Protein AF-A0A8J4TM98-F1 (afdb_monomer_lite)

Radius of gyration: 31.0 Å; chains: 1; bounding box: 84×67×85 Å

pLDDT: mean 70.37, std 30.0, range [24.22, 98.19]

Structure (mmCIF, N/CA/C/O backbone):
data_AF-A0A8J4TM98-F1
#
_entry.id   AF-A0A8J4TM98-F1
#
loop_
_atom_site.group_PDB
_atom_site.id
_atom_site.type_symbol
_atom_site.label_atom_id
_atom_site.label_alt_id
_atom_site.label_comp_id
_atom_site.label_asym_id
_atom_site.label_entity_id
_atom_site.label_seq_id
_atom_site.pdbx_PDB_ins_code
_atom_site.Cartn_x
_atom_site.Cartn_y
_atom_site.Cartn_z
_atom_site.occupancy
_atom_site.B_iso_or_equiv
_atom_site.auth_seq_id
_atom_site.auth_comp_id
_atom_site.auth_asym_id
_atom_site.auth_atom_id
_atom_site.pdbx_PDB_model_num
ATOM 1 N N . MET A 1 1 ? -8.350 17.668 -9.987 1.00 78.56 1 MET A N 1
ATOM 2 C CA . MET A 1 1 ? -8.362 18.219 -8.611 1.00 78.56 1 MET A CA 1
ATOM 3 C C . MET A 1 1 ? -8.266 17.068 -7.599 1.00 78.56 1 MET A C 1
ATOM 5 O O . MET A 1 1 ? -8.483 15.928 -7.997 1.00 78.56 1 MET A O 1
ATOM 9 N N . GLN A 1 2 ? -7.839 17.303 -6.356 1.00 89.50 2 GLN A N 1
ATOM 10 C CA . GLN A 1 2 ? -7.968 16.346 -5.240 1.00 89.50 2 GLN A CA 1
ATOM 11 C C . GLN A 1 2 ? -8.970 16.945 -4.254 1.00 89.50 2 GLN A C 1
ATOM 13 O O . GLN A 1 2 ? -8.813 18.117 -3.925 1.00 89.50 2 GLN A O 1
ATOM 18 N N . PHE A 1 3 ? -9.976 16.176 -3.835 1.00 94.44 3 PHE A N 1
ATOM 19 C CA . PHE A 1 3 ? -11.075 16.688 -3.011 1.00 94.44 3 PHE A CA 1
ATOM 20 C C . PHE A 1 3 ? -10.776 16.601 -1.513 1.00 94.44 3 PHE A C 1
ATOM 22 O O . PHE A 1 3 ? -11.127 17.523 -0.783 1.00 94.44 3 PHE A O 1
ATOM 29 N N . PHE A 1 4 ? -10.069 15.557 -1.058 1.00 95.69 4 PHE A N 1
ATOM 30 C CA . PHE A 1 4 ? -9.793 15.349 0.362 1.00 95.69 4 PHE A CA 1
ATOM 31 C C . PHE A 1 4 ? -8.281 15.419 0.632 1.00 95.69 4 PHE A C 1
ATOM 33 O O . PHE A 1 4 ? -7.518 14.512 0.271 1.00 95.69 4 PHE A O 1
ATOM 40 N N . PRO A 1 5 ? -7.780 16.508 1.240 1.00 93.75 5 PRO A N 1
ATOM 41 C CA . PRO A 1 5 ? -6.372 16.603 1.593 1.00 93.75 5 PRO A CA 1
ATOM 42 C C . PRO A 1 5 ? -6.058 15.638 2.743 1.00 93.75 5 PRO A C 1
ATOM 44 O O . PRO A 1 5 ? -6.568 15.774 3.849 1.00 93.75 5 PRO A O 1
ATOM 47 N N . ILE A 1 6 ? -5.179 14.669 2.486 1.00 94.12 6 ILE A N 1
ATOM 48 C CA . ILE A 1 6 ? -4.709 13.718 3.498 1.00 94.12 6 ILE A CA 1
ATOM 49 C C . ILE A 1 6 ? -3.304 14.108 3.943 1.00 94.12 6 ILE A C 1
ATOM 51 O O . ILE A 1 6 ? -2.353 14.018 3.158 1.00 94.12 6 ILE A O 1
ATOM 55 N N . ASP A 1 7 ? -3.164 14.467 5.217 1.00 92.56 7 ASP A N 1
ATOM 56 C CA . ASP A 1 7 ? -1.859 14.596 5.859 1.00 92.56 7 ASP A CA 1
ATOM 57 C C . ASP A 1 7 ? -1.397 13.240 6.420 1.00 92.56 7 ASP A C 1
ATOM 59 O O . ASP A 1 7 ? -2.106 12.578 7.173 1.00 92.56 7 ASP A O 1
ATOM 63 N N . ARG A 1 8 ? -0.177 12.820 6.064 1.00 89.75 8 ARG A N 1
ATOM 64 C CA . ARG A 1 8 ? 0.407 11.556 6.540 1.00 89.75 8 ARG A CA 1
ATOM 65 C C . ARG A 1 8 ? 0.874 11.629 7.994 1.00 89.75 8 ARG A C 1
ATOM 67 O O . ARG A 1 8 ? 1.034 10.572 8.599 1.00 89.75 8 ARG A O 1
ATOM 74 N N . SER A 1 9 ? 1.129 12.825 8.526 1.00 90.06 9 SER A N 1
ATOM 75 C CA . SER A 1 9 ? 1.481 13.033 9.939 1.00 90.06 9 SER A CA 1
ATOM 76 C C . SER A 1 9 ? 0.275 13.235 10.851 1.00 90.06 9 SER A C 1
ATOM 78 O O . SER A 1 9 ? 0.453 13.319 12.062 1.00 90.06 9 SER A O 1
ATOM 80 N N . ALA A 1 10 ? -0.937 13.305 10.296 1.00 91.75 10 ALA A N 1
ATOM 81 C CA . ALA A 1 10 ? -2.143 13.455 11.092 1.00 91.75 10 ALA A CA 1
ATOM 82 C C . ALA A 1 10 ? -2.359 12.256 12.028 1.00 91.75 10 ALA A C 1
ATOM 84 O O . ALA A 1 10 ? -1.997 11.116 11.712 1.00 91.75 10 ALA A O 1
ATOM 85 N N . SER A 1 11 ? -2.990 12.531 13.171 1.00 92.50 11 SER A N 1
ATOM 86 C CA . SER A 1 11 ? -3.484 11.493 14.070 1.00 92.50 11 SER A CA 1
ATOM 87 C C . SER A 1 11 ? -4.545 10.639 13.379 1.00 92.50 11 SER A C 1
ATOM 89 O O . SER A 1 11 ? -5.241 11.080 12.456 1.00 92.50 11 SER A O 1
ATOM 91 N N . LEU A 1 12 ? -4.696 9.407 13.855 1.00 90.06 12 LEU A N 1
ATOM 92 C CA . LEU A 1 12 ? -5.714 8.482 13.374 1.00 90.06 12 LEU A CA 1
ATOM 93 C C . LEU A 1 12 ? -7.135 9.032 13.543 1.00 90.06 12 LEU A C 1
ATOM 95 O O . LEU A 1 12 ? -7.968 8.794 12.674 1.00 90.06 12 LEU A O 1
ATOM 99 N N . ASP A 1 13 ? -7.398 9.834 14.573 1.00 90.56 13 ASP A N 1
ATOM 100 C CA . ASP A 1 13 ? -8.705 10.472 14.771 1.00 90.56 13 ASP A CA 1
ATOM 101 C C . ASP A 1 13 ? -9.022 11.505 13.684 1.00 90.56 13 ASP A C 1
ATOM 103 O O . ASP A 1 13 ? -10.093 11.463 13.082 1.00 90.56 13 ASP A O 1
ATOM 107 N N . LYS A 1 14 ? -8.058 12.356 13.318 1.00 93.12 14 LYS A N 1
ATOM 108 C CA . LYS A 1 14 ? -8.238 13.316 12.216 1.00 93.12 14 LYS A CA 1
ATOM 109 C C . LYS A 1 14 ? -8.418 12.611 10.866 1.00 93.12 14 LYS A C 1
ATOM 111 O O . LYS A 1 14 ? -9.199 13.035 10.011 1.00 93.12 14 LYS A O 1
ATOM 116 N N . LEU A 1 15 ? -7.705 11.502 10.661 1.00 94.25 15 LEU A N 1
ATOM 117 C CA . LEU A 1 15 ? -7.893 10.662 9.478 1.00 94.25 15 LEU A CA 1
ATOM 118 C C . LEU A 1 15 ? -9.274 9.990 9.465 1.00 94.25 15 LEU A C 1
ATOM 120 O O . LEU A 1 15 ? -9.861 9.852 8.392 1.00 94.25 15 LEU A O 1
ATOM 124 N N . ARG A 1 16 ? -9.813 9.623 10.635 1.00 93.25 16 ARG A N 1
ATOM 125 C CA . ARG A 1 16 ? -11.163 9.061 10.792 1.00 93.25 16 ARG A CA 1
ATOM 126 C C . ARG A 1 16 ? -12.228 10.075 10.404 1.00 93.25 16 ARG A C 1
ATOM 128 O O . ARG A 1 16 ? -13.140 9.732 9.660 1.00 93.25 16 ARG A O 1
ATOM 135 N N . GLU A 1 17 ? -12.104 11.313 10.873 1.00 94.62 17 GLU A N 1
ATOM 136 C CA . GLU A 1 17 ? -12.992 12.414 10.476 1.00 94.62 17 GLU A CA 1
ATOM 137 C C . GLU A 1 17 ? -12.963 12.617 8.961 1.00 94.62 17 GLU A C 1
ATOM 139 O O . GLU A 1 17 ? -14.009 12.689 8.322 1.00 94.62 17 GLU A O 1
ATOM 144 N N . THR A 1 18 ? -11.771 12.587 8.362 1.00 95.62 18 THR A N 1
ATOM 145 C CA . THR A 1 18 ? -11.641 12.696 6.903 1.00 95.62 18 THR A CA 1
ATOM 146 C C . THR A 1 18 ? -12.307 11.522 6.179 1.00 95.62 18 THR A C 1
ATOM 148 O O . THR A 1 18 ? -12.940 11.716 5.147 1.00 95.62 18 THR A O 1
ATOM 151 N N . ALA A 1 19 ? -12.211 10.302 6.713 1.00 95.88 19 ALA A N 1
ATOM 152 C CA . ALA A 1 19 ? -12.893 9.142 6.145 1.00 95.88 19 ALA A CA 1
ATOM 153 C C . ALA A 1 19 ? -14.424 9.254 6.232 1.00 95.88 19 ALA A C 1
ATOM 155 O O . ALA A 1 19 ? -15.100 8.896 5.271 1.00 95.88 19 ALA A O 1
ATOM 156 N N . LYS A 1 20 ? -14.966 9.797 7.332 1.00 96.50 20 LYS A N 1
ATOM 157 C CA . LYS A 1 20 ? -16.403 10.106 7.444 1.00 96.50 20 LYS A CA 1
ATOM 158 C C . LYS A 1 20 ? -16.832 11.122 6.386 1.00 96.50 20 LYS A C 1
ATOM 160 O O . LYS A 1 20 ? -17.778 10.855 5.655 1.00 96.50 20 LYS A O 1
ATOM 165 N N . LEU A 1 21 ? -16.064 12.201 6.217 1.00 96.88 21 LEU A N 1
ATOM 166 C CA . LEU A 1 21 ? -16.315 13.202 5.174 1.00 96.88 21 LEU A CA 1
ATOM 167 C C . LEU A 1 21 ? -16.281 12.604 3.761 1.00 96.88 21 LEU A C 1
ATOM 169 O O . LEU A 1 21 ? -17.083 12.990 2.918 1.00 96.88 21 LEU A O 1
ATOM 173 N N . ILE A 1 22 ? -15.379 11.653 3.487 1.00 97.56 22 ILE A N 1
ATOM 174 C CA . ILE A 1 22 ? -15.334 10.946 2.196 1.00 97.56 22 ILE A CA 1
ATOM 175 C C . ILE A 1 22 ? -16.638 10.180 1.943 1.00 97.56 22 ILE A C 1
ATOM 177 O O . ILE A 1 22 ? -17.161 10.230 0.830 1.00 97.56 22 ILE A O 1
ATOM 181 N N . ILE A 1 23 ? -17.158 9.483 2.959 1.00 97.31 23 ILE A N 1
ATOM 182 C CA . ILE A 1 23 ? -18.411 8.720 2.862 1.00 97.31 23 ILE A CA 1
ATOM 183 C C . ILE A 1 23 ? -19.594 9.673 2.647 1.00 97.31 23 ILE A C 1
ATOM 185 O O . ILE A 1 23 ? -20.385 9.470 1.730 1.00 97.31 23 ILE A O 1
ATOM 189 N N . GLU A 1 24 ? -19.679 10.736 3.446 1.00 97.69 24 GLU A N 1
ATOM 190 C CA . GLU A 1 24 ? -20.771 11.715 3.391 1.00 97.69 24 GLU A CA 1
ATOM 191 C C . GLU A 1 24 ? -20.800 12.488 2.067 1.00 97.69 24 GLU A C 1
ATOM 193 O O . GLU A 1 24 ? -21.858 12.640 1.462 1.00 97.69 24 GLU A O 1
ATOM 198 N N . ALA A 1 25 ? -19.643 12.946 1.582 1.00 96.62 25 ALA A N 1
ATOM 199 C CA . ALA A 1 25 ? -19.564 13.731 0.353 1.00 96.62 25 ALA A CA 1
ATOM 200 C C . ALA A 1 25 ? -19.595 12.867 -0.921 1.00 96.62 25 ALA A C 1
ATOM 202 O O . ALA A 1 25 ? -19.947 13.374 -1.985 1.00 96.62 25 ALA A O 1
ATOM 203 N N . SER A 1 26 ? -19.207 11.585 -0.839 1.00 95.88 26 SER A N 1
ATOM 204 C CA . SER A 1 26 ? -19.235 10.624 -1.957 1.00 95.88 26 SER A CA 1
ATOM 205 C C . SER A 1 26 ? -18.549 11.122 -3.245 1.00 95.88 26 SER A C 1
ATOM 207 O O . SER A 1 26 ? -18.959 10.807 -4.363 1.00 95.88 26 SER A O 1
ATOM 209 N N . LEU A 1 27 ? -17.475 11.905 -3.100 1.00 96.94 27 LEU A N 1
ATOM 210 C CA . LEU A 1 27 ? -16.705 12.444 -4.226 1.00 96.94 27 LEU A CA 1
ATOM 211 C C . LEU A 1 27 ? -15.605 11.469 -4.684 1.00 96.94 27 LEU A C 1
ATOM 213 O O . LEU A 1 27 ? -15.136 10.648 -3.892 1.00 96.94 27 LEU A O 1
ATOM 217 N N . PRO A 1 28 ? -15.124 11.568 -5.940 1.00 96.81 28 PRO A N 1
ATOM 218 C CA . PRO A 1 28 ? -14.045 10.716 -6.435 1.00 96.81 28 PRO A CA 1
ATOM 219 C C . PRO A 1 28 ? -12.772 10.798 -5.582 1.00 96.81 28 PRO A C 1
ATOM 221 O O . PRO A 1 28 ? -12.256 11.881 -5.313 1.00 96.81 28 PRO A O 1
ATOM 224 N N . ILE A 1 29 ? -12.208 9.642 -5.231 1.00 97.38 29 ILE A N 1
ATOM 225 C CA . ILE A 1 29 ? -10.998 9.528 -4.406 1.00 97.38 29 ILE A CA 1
ATOM 226 C C . ILE A 1 29 ? -9.822 8.890 -5.160 1.00 97.38 29 ILE A C 1
ATOM 228 O O . ILE A 1 29 ? -9.970 8.246 -6.201 1.00 97.38 29 ILE A O 1
ATOM 232 N N . LYS A 1 30 ? -8.617 9.057 -4.617 1.00 96.69 30 LYS A N 1
ATOM 233 C CA . LYS A 1 30 ? -7.343 8.509 -5.099 1.00 96.69 30 LYS A CA 1
ATOM 234 C C . LYS A 1 30 ? -6.808 7.444 -4.140 1.00 96.69 30 LYS A C 1
ATOM 236 O O . LYS A 1 30 ? -7.350 7.187 -3.074 1.00 96.69 30 LYS A O 1
ATOM 241 N N . CYS A 1 31 ? -5.672 6.846 -4.502 1.00 96.75 31 CYS A N 1
ATOM 242 C CA . CYS A 1 31 ? -5.058 5.740 -3.758 1.00 96.75 31 CYS A CA 1
ATOM 243 C C . CYS A 1 31 ? -4.809 6.011 -2.259 1.00 96.75 31 CYS A C 1
ATOM 245 O O . CYS A 1 31 ? -5.012 5.117 -1.439 1.00 96.75 31 CYS A O 1
ATOM 247 N N . LEU A 1 32 ? -4.391 7.227 -1.882 1.00 96.19 32 LEU A N 1
ATOM 248 C CA . LEU A 1 32 ? -4.124 7.561 -0.479 1.00 96.19 32 LEU A CA 1
ATOM 249 C C . LEU A 1 32 ? -5.419 7.685 0.334 1.00 96.19 32 LEU A C 1
ATOM 251 O O . LEU A 1 32 ? -5.520 7.072 1.390 1.00 96.19 32 LEU A O 1
ATOM 255 N N . GLU A 1 33 ? -6.404 8.420 -0.183 1.00 97.25 33 GLU A N 1
ATOM 256 C CA . GLU A 1 33 ? -7.741 8.561 0.414 1.00 97.25 33 GLU A CA 1
ATOM 257 C C . GLU A 1 33 ? -8.415 7.186 0.545 1.00 97.25 33 GLU A C 1
ATOM 259 O O . GLU A 1 33 ? -8.914 6.843 1.611 1.00 97.25 33 GLU A O 1
ATOM 264 N N . ALA A 1 34 ? -8.316 6.345 -0.489 1.00 97.44 34 ALA A N 1
ATOM 265 C CA . ALA A 1 34 ? -8.838 4.980 -0.482 1.00 97.44 34 ALA A CA 1
ATOM 266 C C . ALA A 1 34 ? -8.183 4.090 0.581 1.00 97.44 34 ALA A C 1
ATOM 268 O O . ALA A 1 34 ? -8.861 3.300 1.228 1.00 97.44 34 ALA A O 1
ATOM 269 N N . TH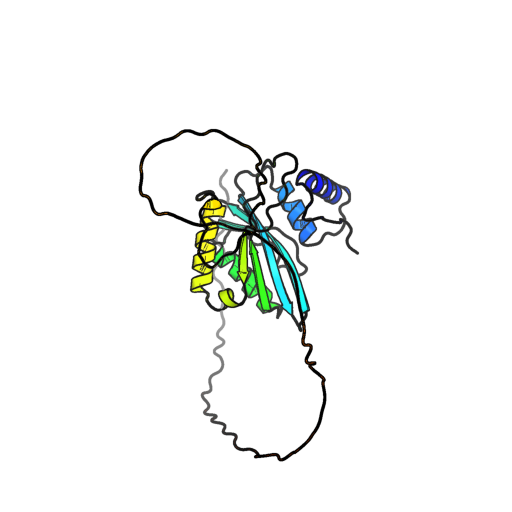R A 1 35 ? -6.867 4.222 0.781 1.00 96.88 35 THR A N 1
ATOM 270 C CA . THR A 1 35 ? -6.151 3.479 1.830 1.00 96.88 35 THR A CA 1
ATOM 271 C C . THR A 1 35 ? -6.634 3.908 3.214 1.00 96.88 35 THR A C 1
ATOM 273 O O . THR A 1 35 ? -6.883 3.053 4.058 1.00 96.88 35 THR A O 1
ATOM 276 N N . VAL A 1 36 ? -6.797 5.217 3.442 1.00 96.19 36 VAL A N 1
ATOM 277 C CA . VAL A 1 36 ? -7.316 5.762 4.706 1.00 96.19 36 VAL A CA 1
ATOM 278 C C . VAL A 1 36 ? -8.748 5.293 4.953 1.00 96.19 36 VAL A C 1
ATOM 280 O O . VAL A 1 36 ? -9.033 4.757 6.018 1.00 96.19 36 VAL A O 1
ATOM 283 N N . LEU A 1 37 ? -9.624 5.407 3.956 1.00 96.75 37 LEU A N 1
ATOM 284 C CA . LEU A 1 37 ? -11.002 4.935 4.042 1.00 96.75 37 LEU A CA 1
ATOM 285 C C . LEU A 1 37 ? -11.066 3.432 4.361 1.00 96.75 37 LEU A C 1
ATOM 287 O O . LEU A 1 37 ? -11.759 3.030 5.293 1.00 96.75 37 LEU A O 1
ATOM 291 N N . ALA A 1 38 ? -10.293 2.607 3.648 1.00 96.75 38 ALA A N 1
ATOM 292 C CA . ALA A 1 38 ? -10.257 1.162 3.860 1.00 96.75 38 ALA A CA 1
ATOM 293 C C . ALA A 1 38 ? -9.821 0.783 5.284 1.00 96.75 38 ALA A C 1
ATOM 295 O O . ALA A 1 38 ? -10.340 -0.185 5.835 1.00 96.75 38 ALA A O 1
ATOM 296 N N . ILE A 1 39 ? -8.913 1.545 5.908 1.00 95.31 39 ILE A N 1
ATOM 297 C CA . ILE A 1 39 ? -8.505 1.316 7.304 1.00 95.31 39 ILE A CA 1
ATOM 298 C C . ILE A 1 39 ? -9.714 1.415 8.237 1.00 95.31 39 ILE A C 1
ATOM 300 O O . ILE A 1 39 ? -9.889 0.540 9.084 1.00 95.31 39 ILE A O 1
ATOM 304 N N . PHE A 1 40 ? -10.560 2.433 8.071 1.00 94.38 40 PHE A N 1
ATOM 305 C CA . PHE A 1 40 ? -11.719 2.637 8.944 1.00 94.38 40 PHE A CA 1
ATOM 306 C C . PHE A 1 40 ? -12.879 1.699 8.627 1.00 94.38 40 PHE A C 1
ATOM 308 O O . PHE A 1 40 ? -13.508 1.203 9.555 1.00 94.38 40 PHE A O 1
ATOM 315 N N . LEU A 1 41 ? -13.104 1.370 7.352 1.00 95.44 41 LEU A N 1
ATOM 316 C CA . LEU A 1 41 ? -14.119 0.382 6.962 1.00 95.44 41 LEU A CA 1
ATOM 317 C C . LEU A 1 41 ? -13.801 -1.032 7.471 1.00 95.44 41 LEU A C 1
ATOM 319 O O . LEU A 1 41 ? -14.706 -1.827 7.691 1.00 95.44 41 LEU A O 1
ATOM 323 N N . THR A 1 42 ? -12.520 -1.343 7.677 1.00 95.38 42 THR A N 1
ATOM 324 C CA . THR A 1 42 ? -12.061 -2.648 8.183 1.00 95.38 42 THR A CA 1
ATOM 325 C C . THR A 1 42 ? -11.706 -2.624 9.672 1.00 95.38 42 THR A C 1
ATOM 327 O O . THR A 1 42 ? -11.087 -3.557 10.187 1.00 95.38 42 THR A O 1
ATOM 330 N N . GLN A 1 43 ? -12.061 -1.555 10.393 1.00 92.62 43 GLN A N 1
ATOM 331 C CA . GLN A 1 43 ? -11.673 -1.389 11.792 1.00 92.62 43 GLN A CA 1
ATOM 332 C C . GLN A 1 43 ? -12.315 -2.434 12.710 1.00 92.62 43 GLN A C 1
ATOM 334 O O . GLN A 1 43 ? -11.623 -2.991 13.562 1.00 92.62 43 GLN A O 1
ATOM 339 N N . ASP A 1 44 ? -13.593 -2.741 12.509 1.00 91.69 44 ASP A N 1
ATOM 340 C CA . ASP A 1 44 ? -14.339 -3.651 13.388 1.00 91.69 44 ASP A CA 1
ATOM 341 C C . ASP A 1 44 ? -14.067 -5.135 13.077 1.00 91.69 44 ASP A C 1
ATOM 343 O O . ASP A 1 44 ? -14.408 -6.030 13.850 1.00 91.69 44 ASP A O 1
ATOM 347 N N . GLN A 1 45 ? -13.362 -5.408 11.978 1.00 93.19 45 GLN A N 1
ATOM 348 C CA . GLN A 1 45 ? -13.001 -6.749 11.528 1.00 93.19 45 GLN A CA 1
ATOM 349 C C . GLN A 1 45 ? -11.664 -7.184 12.147 1.00 93.19 45 GLN A C 1
ATOM 351 O O . GLN A 1 45 ? -10.619 -7.135 11.500 1.00 93.19 45 GLN A O 1
ATOM 356 N N . LYS A 1 46 ? -11.687 -7.619 13.415 1.00 90.06 46 LYS A N 1
ATOM 357 C CA . LYS A 1 46 ? -10.486 -8.000 14.203 1.00 90.06 46 LYS A CA 1
ATOM 358 C C . LYS A 1 46 ? -9.646 -9.135 13.598 1.00 90.06 46 LYS A C 1
ATOM 360 O O . LYS A 1 46 ? -8.457 -9.249 13.905 1.00 90.06 46 LYS A O 1
ATOM 365 N N . GLU A 1 47 ? -10.256 -9.938 12.732 1.00 91.88 47 GLU A N 1
ATOM 366 C CA . GLU A 1 47 ? -9.599 -10.981 11.936 1.00 91.88 47 GLU A CA 1
ATOM 367 C C . GLU A 1 47 ? -8.535 -10.400 10.987 1.00 91.88 47 GLU A C 1
ATOM 369 O O . GLU A 1 47 ? -7.519 -11.038 10.704 1.00 91.88 47 GLU A O 1
ATOM 374 N N . PHE A 1 48 ? -8.734 -9.166 10.509 1.00 93.81 48 PHE A N 1
ATOM 375 C CA . PHE A 1 48 ? -7.860 -8.535 9.527 1.00 93.81 48 PHE A CA 1
ATOM 376 C C . PHE A 1 48 ? -6.694 -7.796 10.175 1.00 93.81 48 PHE A C 1
ATOM 378 O O . PHE A 1 48 ? -6.835 -6.699 10.711 1.00 93.81 48 PHE A O 1
ATOM 385 N N . LYS A 1 49 ? -5.479 -8.320 10.000 1.00 94.62 49 LYS A N 1
ATOM 386 C CA . LYS A 1 49 ? -4.259 -7.545 10.248 1.00 94.62 49 LYS A CA 1
ATOM 387 C C . LYS A 1 49 ? -3.998 -6.634 9.054 1.00 94.62 49 LYS A C 1
ATOM 389 O O . LYS A 1 49 ? -3.779 -7.099 7.937 1.00 94.62 49 LYS A O 1
ATOM 394 N N . ARG A 1 50 ? -4.024 -5.326 9.295 1.00 95.44 50 ARG A N 1
ATOM 395 C CA . ARG A 1 50 ? -3.924 -4.285 8.264 1.00 95.44 50 ARG A CA 1
ATOM 396 C C . ARG A 1 50 ? -2.552 -3.634 8.321 1.00 95.44 50 ARG A C 1
ATOM 398 O O . ARG A 1 50 ? -2.048 -3.372 9.408 1.00 95.44 50 ARG A O 1
ATOM 405 N N . PHE A 1 51 ? -1.954 -3.351 7.176 1.00 96.00 51 PHE A N 1
ATOM 406 C CA . PHE A 1 51 ? -0.664 -2.668 7.081 1.00 96.00 51 PHE A CA 1
ATOM 407 C C . PHE A 1 51 ? -0.579 -1.897 5.764 1.00 96.00 51 PHE A C 1
ATOM 409 O O . PHE A 1 51 ? -1.202 -2.263 4.773 1.00 96.00 51 PHE A O 1
ATOM 416 N N . THR A 1 52 ? 0.184 -0.808 5.718 1.00 96.38 52 THR A N 1
ATOM 417 C CA . THR A 1 52 ? 0.290 -0.014 4.481 1.00 96.38 52 THR A CA 1
ATOM 418 C C . THR A 1 52 ? 1.346 -0.589 3.542 1.00 96.38 52 THR A C 1
ATOM 420 O O . THR A 1 52 ? 2.406 -1.035 3.983 1.00 96.38 52 THR A O 1
ATOM 423 N N . ILE A 1 53 ? 1.089 -0.553 2.235 1.00 97.19 53 ILE A N 1
ATOM 424 C CA . ILE A 1 53 ? 2.057 -0.928 1.200 1.00 97.19 53 ILE A CA 1
ATOM 425 C C . ILE A 1 53 ? 2.197 0.254 0.248 1.00 97.19 53 ILE A C 1
ATOM 427 O O . ILE A 1 53 ? 1.266 0.595 -0.474 1.00 97.19 53 ILE A O 1
ATOM 431 N N . SER A 1 54 ? 3.359 0.904 0.252 1.00 96.88 54 SER A N 1
ATOM 432 C CA . SER A 1 54 ? 3.668 2.017 -0.648 1.00 96.88 54 SER A CA 1
ATOM 433 C C . SER A 1 54 ? 4.665 1.593 -1.718 1.00 96.88 54 SER A C 1
ATOM 435 O O . SER A 1 54 ? 5.794 1.208 -1.409 1.00 96.88 54 SER A O 1
ATOM 437 N N . PHE A 1 55 ? 4.287 1.759 -2.976 1.00 97.06 55 PHE A N 1
ATOM 438 C CA . PHE A 1 55 ? 5.116 1.513 -4.144 1.00 97.06 55 PHE A CA 1
ATOM 439 C C . PHE A 1 55 ? 5.682 2.829 -4.683 1.00 97.06 55 PHE A C 1
ATOM 441 O O . PHE A 1 55 ? 4.998 3.854 -4.748 1.00 97.06 55 PHE A O 1
ATOM 448 N N . SER A 1 56 ? 6.949 2.798 -5.080 1.00 96.69 56 SER A N 1
ATOM 449 C CA . SER A 1 56 ? 7.591 3.830 -5.885 1.00 96.69 56 SER A CA 1
ATOM 450 C C . SER A 1 56 ? 8.081 3.171 -7.162 1.00 96.69 56 SER A C 1
ATOM 452 O O . SER A 1 56 ? 8.942 2.287 -7.100 1.00 96.69 56 SER A O 1
ATOM 454 N N . SER A 1 57 ? 7.545 3.591 -8.299 1.00 96.69 57 SER A N 1
ATOM 455 C CA . SER A 1 57 ? 7.930 3.102 -9.620 1.00 96.69 57 SER A CA 1
ATOM 456 C C . SER A 1 57 ? 8.481 4.233 -10.479 1.00 96.69 57 SER A C 1
ATOM 458 O O . SER A 1 57 ? 8.328 5.406 -10.148 1.00 96.69 57 SER A O 1
ATOM 460 N N . GLU A 1 58 ? 9.147 3.872 -11.563 1.00 96.94 58 GLU A N 1
ATOM 461 C CA . GLU A 1 58 ? 9.725 4.787 -12.534 1.00 96.94 58 GLU A CA 1
ATOM 462 C C . GLU A 1 58 ? 9.205 4.421 -13.923 1.00 96.94 58 GLU A C 1
ATOM 464 O O . GLU A 1 58 ? 9.211 3.245 -14.290 1.00 96.94 58 GLU A O 1
ATOM 469 N N . PHE A 1 59 ? 8.733 5.409 -14.669 1.00 96.25 59 PHE A N 1
ATOM 470 C CA . PHE A 1 59 ? 8.332 5.271 -16.066 1.00 96.25 59 PHE A CA 1
ATOM 471 C C . PHE A 1 59 ? 8.761 6.538 -16.793 1.00 96.25 59 PHE A C 1
ATOM 473 O O . PHE A 1 59 ? 8.497 7.633 -16.301 1.00 96.25 59 PHE A O 1
ATOM 480 N N . ASP A 1 60 ? 9.471 6.373 -17.905 1.00 94.56 60 ASP A N 1
ATOM 481 C CA . ASP A 1 60 ? 9.984 7.481 -18.719 1.00 94.56 60 ASP A CA 1
ATOM 482 C C . ASP A 1 60 ? 10.766 8.542 -17.908 1.00 94.56 60 ASP A C 1
ATOM 484 O O . ASP A 1 60 ? 10.503 9.740 -17.948 1.00 94.56 60 ASP A O 1
ATOM 488 N N . GLY A 1 61 ? 11.670 8.080 -17.033 1.00 93.06 61 GLY A N 1
ATOM 489 C CA . GLY A 1 61 ? 12.465 8.937 -16.139 1.00 93.06 61 GLY A CA 1
ATOM 490 C C . GLY A 1 61 ? 11.684 9.597 -14.992 1.00 93.06 61 GLY A C 1
ATOM 491 O O . GLY A 1 61 ? 12.292 10.165 -14.083 1.00 93.06 61 GLY A O 1
ATOM 492 N N . GLN A 1 62 ? 10.354 9.484 -14.970 1.00 96.56 62 GLN A N 1
ATOM 493 C CA . GLN A 1 62 ? 9.498 10.057 -13.936 1.00 96.56 62 GLN A CA 1
ATOM 494 C C . GLN A 1 62 ? 9.182 9.051 -12.834 1.00 96.56 62 GLN A C 1
ATOM 496 O O . GLN A 1 62 ? 8.919 7.875 -13.084 1.00 96.56 62 GLN A O 1
ATOM 501 N N . THR A 1 63 ? 9.166 9.522 -11.584 1.00 95.94 63 THR A N 1
ATOM 502 C CA . THR A 1 63 ? 8.829 8.685 -10.425 1.00 95.94 63 THR A CA 1
ATOM 503 C C . THR A 1 63 ? 7.353 8.799 -10.067 1.00 95.94 63 THR A C 1
ATOM 505 O O . THR A 1 63 ? 6.850 9.880 -9.766 1.00 95.94 63 THR A O 1
ATOM 508 N N . PHE A 1 64 ? 6.683 7.657 -9.969 1.00 97.12 64 PHE A N 1
ATOM 509 C CA . PHE A 1 64 ? 5.290 7.540 -9.561 1.00 97.12 64 PHE A CA 1
ATOM 510 C C . PHE A 1 64 ? 5.195 6.885 -8.188 1.00 97.12 64 PHE A C 1
ATOM 512 O O . PHE A 1 64 ? 5.987 6.012 -7.829 1.00 97.12 64 PHE A O 1
ATOM 519 N N . ARG A 1 65 ? 4.218 7.327 -7.396 1.00 96.31 65 ARG A N 1
ATOM 520 C CA . ARG A 1 65 ? 3.945 6.790 -6.062 1.00 96.31 65 ARG A CA 1
ATOM 521 C C . ARG A 1 65 ? 2.524 6.279 -6.011 1.00 96.31 65 ARG A C 1
ATOM 523 O O . ARG A 1 65 ? 1.604 6.939 -6.487 1.00 96.31 65 ARG A O 1
ATOM 530 N N . HIS A 1 66 ? 2.361 5.128 -5.392 1.00 97.56 66 HIS A N 1
ATOM 531 C CA . HIS A 1 66 ? 1.073 4.481 -5.235 1.00 97.56 66 HIS A CA 1
ATOM 532 C C . HIS A 1 66 ? 1.042 3.759 -3.892 1.00 97.56 66 HIS A C 1
ATOM 534 O O . HIS A 1 66 ? 2.087 3.395 -3.354 1.00 97.56 66 HIS A O 1
ATOM 540 N N . VAL A 1 67 ? -0.141 3.639 -3.304 1.00 97.50 67 VAL A N 1
ATOM 541 C CA . VAL A 1 67 ? -0.324 3.050 -1.980 1.00 97.50 67 VAL A CA 1
ATOM 542 C C . VAL A 1 67 ? -1.598 2.223 -1.961 1.00 97.50 67 VAL A C 1
ATOM 544 O O . VAL A 1 67 ? -2.592 2.596 -2.584 1.00 97.50 67 VAL A O 1
ATOM 547 N N . VAL A 1 68 ? -1.533 1.101 -1.256 1.00 98.12 68 VAL A N 1
ATOM 548 C CA . VAL A 1 68 ? -2.660 0.215 -0.964 1.00 98.12 68 VAL A CA 1
ATOM 549 C C . VAL A 1 68 ? -2.599 -0.212 0.500 1.00 98.12 68 VAL A C 1
ATOM 551 O O . VAL A 1 68 ? -1.545 -0.138 1.148 1.00 98.12 68 VAL A O 1
ATOM 554 N N . LEU A 1 69 ? -3.726 -0.682 1.017 1.00 97.81 69 LEU A N 1
ATOM 555 C CA . LEU A 1 69 ? -3.827 -1.339 2.308 1.00 97.81 69 LEU A CA 1
ATOM 556 C C . LEU A 1 69 ? -3.611 -2.842 2.119 1.00 97.81 69 LEU A C 1
ATOM 558 O O . LEU A 1 69 ? -4.458 -3.529 1.557 1.00 97.81 69 LEU A O 1
ATOM 562 N N . GLY A 1 70 ? -2.479 -3.356 2.586 1.00 97.50 70 GLY A N 1
ATOM 563 C CA . GLY A 1 70 ? -2.259 -4.789 2.719 1.00 97.50 70 GLY A CA 1
ATOM 564 C C . GLY A 1 70 ? -3.101 -5.356 3.857 1.00 97.50 70 GLY A C 1
ATOM 565 O O . GLY A 1 70 ? -3.197 -4.754 4.930 1.00 97.50 70 GLY A O 1
ATOM 566 N N . VAL A 1 71 ? -3.695 -6.520 3.620 1.00 97.25 71 VAL A N 1
ATOM 567 C CA . VAL A 1 71 ? -4.510 -7.240 4.600 1.00 97.25 71 VAL A CA 1
ATOM 568 C C . VAL A 1 71 ? -3.969 -8.655 4.748 1.00 97.25 71 VAL A C 1
ATOM 570 O O . VAL A 1 71 ? -3.589 -9.292 3.764 1.00 97.25 71 VAL A O 1
ATOM 573 N N . TYR A 1 72 ? -3.918 -9.138 5.982 1.00 96.88 72 TYR A N 1
ATOM 574 C CA . TYR A 1 72 ? -3.601 -10.516 6.322 1.00 96.88 72 TYR A CA 1
ATOM 575 C C . TYR A 1 72 ? -4.707 -11.099 7.201 1.00 96.88 72 TYR A C 1
ATOM 577 O O . TYR A 1 72 ? -5.054 -10.508 8.224 1.00 96.88 72 TYR A O 1
ATOM 585 N N . ALA A 1 73 ? -5.230 -12.255 6.805 1.00 95.38 73 ALA A N 1
ATOM 586 C CA . ALA A 1 73 ? -6.173 -13.056 7.580 1.00 95.38 73 ALA A CA 1
ATOM 587 C C . ALA A 1 73 ? -6.101 -14.519 7.141 1.00 95.38 73 ALA A C 1
ATOM 589 O O . ALA A 1 73 ? -5.773 -14.814 5.992 1.00 95.38 73 ALA A O 1
ATOM 590 N N . ASN A 1 74 ? -6.396 -15.441 8.060 1.00 93.81 74 ASN A N 1
ATOM 591 C CA . ASN A 1 74 ? -6.467 -16.883 7.788 1.00 93.81 74 ASN A CA 1
ATOM 592 C C . ASN A 1 74 ? -5.236 -17.444 7.049 1.00 93.81 74 ASN A C 1
ATOM 594 O O . ASN A 1 74 ? -5.353 -18.251 6.130 1.00 93.81 74 ASN A O 1
ATOM 598 N N . GLY A 1 75 ? -4.036 -16.976 7.411 1.00 93.75 75 GLY A N 1
ATOM 599 C CA . GLY A 1 75 ? -2.784 -17.429 6.795 1.00 93.75 75 GLY A CA 1
ATOM 600 C C . GLY A 1 75 ? -2.498 -16.858 5.403 1.00 93.75 75 GLY A C 1
ATOM 601 O O . GLY A 1 75 ? -1.431 -17.134 4.854 1.00 93.75 75 GLY A O 1
ATOM 602 N N . LYS A 1 76 ? -3.397 -16.043 4.845 1.00 97.19 76 LYS A N 1
ATOM 603 C CA . LYS A 1 76 ? -3.312 -15.506 3.485 1.00 97.19 76 LYS A CA 1
ATOM 604 C C . LYS A 1 76 ? -3.219 -13.981 3.488 1.00 97.19 76 LYS A C 1
ATOM 606 O O . LYS A 1 76 ? -3.616 -13.304 4.435 1.00 97.19 76 LYS A O 1
ATOM 611 N N . TYR A 1 77 ? -2.662 -13.448 2.411 1.00 98.00 77 TYR A N 1
ATOM 612 C CA . TYR A 1 77 ? -2.476 -12.028 2.154 1.00 98.00 77 TYR A CA 1
ATOM 613 C C . TYR A 1 77 ? -3.377 -11.576 1.008 1.00 98.00 77 TYR A C 1
ATOM 615 O O . TYR A 1 77 ? -3.652 -12.332 0.078 1.00 98.00 77 TYR A O 1
ATOM 623 N N . GLY A 1 78 ? -3.797 -10.320 1.075 1.00 98.06 78 GLY A N 1
ATOM 624 C CA . GLY A 1 78 ? -4.580 -9.629 0.059 1.00 98.06 78 GLY A CA 1
ATOM 625 C C . GLY A 1 78 ? -4.357 -8.126 0.170 1.00 98.06 78 GLY A C 1
ATOM 626 O O . GLY A 1 78 ? -3.504 -7.666 0.940 1.00 98.06 78 GLY A O 1
ATOM 627 N N . ALA A 1 79 ? -5.110 -7.348 -0.601 1.00 98.19 79 ALA A N 1
ATOM 628 C CA . ALA A 1 79 ? -5.004 -5.898 -0.549 1.00 98.19 79 ALA A CA 1
ATOM 629 C C . ALA A 1 79 ? -6.298 -5.187 -0.944 1.00 98.19 79 ALA A C 1
ATOM 631 O O . ALA A 1 79 ? -7.032 -5.627 -1.829 1.00 98.19 79 ALA A O 1
ATOM 632 N N . LEU A 1 80 ? -6.520 -4.038 -0.312 1.00 98.00 80 LEU A N 1
ATOM 633 C CA . LEU A 1 80 ? -7.582 -3.088 -0.608 1.00 98.00 80 LEU A CA 1
ATOM 634 C C . LEU A 1 80 ? -6.954 -1.772 -1.061 1.00 98.00 80 LEU A C 1
ATOM 636 O O . LEU A 1 80 ? -5.942 -1.325 -0.524 1.00 98.00 80 LEU A O 1
ATOM 640 N N . GLY A 1 81 ? -7.555 -1.111 -2.036 1.00 96.56 81 GLY A N 1
ATOM 641 C CA . GLY A 1 81 ? -7.086 0.192 -2.480 1.00 96.56 81 GLY A CA 1
ATOM 642 C C . GLY A 1 81 ? -7.723 0.593 -3.793 1.00 96.56 81 GLY A C 1
ATOM 643 O O . GLY A 1 81 ? -8.536 -0.137 -4.350 1.00 96.56 81 GLY A O 1
ATOM 644 N N . LEU A 1 82 ? -7.312 1.753 -4.293 1.00 96.94 82 LEU A N 1
ATOM 645 C CA . LEU A 1 82 ? -7.711 2.243 -5.605 1.00 96.94 82 LEU A CA 1
ATOM 646 C C . LEU A 1 82 ? -6.492 2.574 -6.451 1.00 96.94 82 LEU A C 1
ATOM 648 O O . LEU A 1 82 ? -5.440 3.004 -5.966 1.00 96.94 82 LEU A O 1
ATOM 652 N N . SER A 1 83 ? -6.658 2.374 -7.748 1.00 97.00 83 SER A N 1
ATOM 653 C CA . SER A 1 83 ? -5.683 2.697 -8.772 1.00 97.00 83 SER A CA 1
ATOM 654 C C . SER A 1 83 ? -6.423 2.986 -10.068 1.00 97.00 83 SER A C 1
ATOM 656 O O . SER A 1 83 ? -7.563 2.579 -10.257 1.00 97.00 83 SER A O 1
ATOM 658 N N . ARG A 1 84 ? -5.748 3.674 -10.987 1.00 96.06 84 ARG A N 1
ATOM 659 C CA . ARG A 1 84 ? -6.232 3.844 -12.365 1.00 96.06 84 ARG A CA 1
ATOM 660 C C . ARG A 1 84 ? -6.175 2.533 -13.155 1.00 96.06 84 ARG A C 1
ATOM 662 O O . ARG A 1 84 ? -6.751 2.449 -14.231 1.00 96.06 84 ARG A O 1
ATOM 669 N N . ARG A 1 85 ? -5.421 1.544 -12.660 1.00 96.81 85 ARG A N 1
ATOM 670 C CA . ARG A 1 85 ? -5.257 0.224 -13.272 1.00 96.81 85 ARG A CA 1
ATOM 671 C C . ARG A 1 85 ? -5.839 -0.851 -12.347 1.00 96.81 85 ARG A C 1
ATOM 673 O O . ARG A 1 85 ? -5.506 -0.831 -11.159 1.00 96.81 85 ARG A O 1
ATOM 680 N N . PRO A 1 86 ? -6.677 -1.770 -12.856 1.00 95.88 86 PRO A N 1
ATOM 681 C CA . PRO A 1 86 ? -7.409 -2.718 -12.016 1.00 95.88 86 PRO A CA 1
ATOM 682 C C . PRO A 1 86 ? -6.510 -3.761 -11.340 1.00 95.88 86 PRO A C 1
ATOM 684 O O . PRO A 1 86 ? -6.772 -4.203 -10.228 1.00 95.88 86 PRO A O 1
ATOM 687 N N . ASP A 1 87 ? -5.394 -4.102 -11.969 1.00 96.56 87 ASP A N 1
ATOM 688 C CA . ASP A 1 87 ? -4.379 -5.033 -11.476 1.00 96.56 87 ASP A CA 1
ATOM 689 C C . ASP A 1 87 ? -3.440 -4.432 -10.413 1.00 96.56 87 ASP A C 1
ATOM 691 O O . ASP A 1 87 ? -2.707 -5.173 -9.751 1.00 96.56 87 ASP A O 1
ATOM 695 N N . LEU A 1 88 ? -3.484 -3.110 -10.218 1.00 97.50 88 LEU A N 1
ATOM 696 C CA . LEU A 1 88 ? -2.729 -2.359 -9.212 1.00 97.50 88 LEU A CA 1
ATOM 697 C C . LEU A 1 88 ? -3.618 -1.879 -8.051 1.00 97.50 88 LEU A C 1
ATOM 699 O O . LEU A 1 88 ? -3.259 -0.924 -7.376 1.00 97.50 88 LEU A O 1
ATOM 703 N N . MET A 1 89 ? -4.780 -2.482 -7.806 1.00 95.94 89 MET A N 1
ATOM 704 C CA . MET A 1 89 ? -5.663 -2.102 -6.693 1.00 95.94 89 MET A CA 1
ATOM 705 C C . MET A 1 89 ? -5.998 -3.297 -5.799 1.00 95.94 89 MET A C 1
ATOM 707 O O . MET A 1 89 ? -5.123 -3.737 -5.056 1.00 95.94 89 MET A O 1
ATOM 711 N N . TYR A 1 90 ? -7.231 -3.800 -5.866 1.00 97.94 90 TYR A N 1
ATOM 712 C CA . TYR A 1 90 ? -7.710 -4.961 -5.133 1.00 97.94 90 TYR A CA 1
ATOM 713 C C . TYR A 1 90 ? -6.915 -6.222 -5.478 1.00 97.94 90 TYR A C 1
ATOM 715 O O . TYR A 1 90 ? -6.620 -6.502 -6.644 1.00 97.94 90 TYR A O 1
ATOM 723 N N . LYS A 1 91 ? -6.590 -6.994 -4.443 1.00 97.94 91 LYS A N 1
ATOM 724 C CA . LYS A 1 91 ? -6.047 -8.345 -4.561 1.00 97.94 91 LYS A CA 1
ATOM 725 C C . LYS A 1 91 ? -6.823 -9.255 -3.610 1.00 97.94 91 LYS A C 1
ATOM 727 O O . LYS A 1 91 ? -6.906 -8.911 -2.425 1.00 97.94 91 LYS A O 1
ATOM 732 N N . PRO A 1 92 ? -7.364 -10.388 -4.093 1.00 97.50 92 PRO A N 1
ATOM 733 C CA . PRO A 1 92 ? -8.107 -11.310 -3.246 1.00 97.50 92 PRO A CA 1
ATOM 734 C C . PRO A 1 92 ? -7.205 -11.894 -2.154 1.00 97.50 92 PRO A C 1
ATOM 736 O O . PRO A 1 92 ? -5.976 -11.905 -2.275 1.00 97.50 92 PRO A O 1
ATOM 739 N N . LEU A 1 93 ? -7.821 -12.370 -1.071 1.00 96.75 93 LEU A N 1
ATOM 740 C CA . LEU A 1 93 ? -7.138 -12.940 0.094 1.00 96.75 93 LEU A CA 1
ATOM 741 C C . LEU A 1 93 ? -6.674 -14.385 -0.184 1.00 96.75 93 LEU A C 1
ATOM 743 O O . LEU A 1 93 ? -7.072 -15.336 0.486 1.00 96.75 93 LEU A O 1
ATOM 747 N N . GLU A 1 94 ? -5.848 -14.553 -1.212 1.00 97.12 94 GLU A N 1
ATOM 748 C CA . GLU A 1 94 ? -5.434 -15.856 -1.749 1.00 97.12 94 GLU A CA 1
ATOM 749 C C . GLU A 1 94 ? -3.926 -16.093 -1.645 1.00 97.12 94 GLU A C 1
ATOM 751 O O . GLU A 1 94 ? -3.467 -17.233 -1.711 1.00 97.12 94 GLU A O 1
ATOM 756 N N . PHE A 1 95 ? -3.137 -15.037 -1.436 1.00 97.50 95 PHE A N 1
ATOM 757 C CA . PHE A 1 95 ? -1.682 -15.123 -1.503 1.00 97.50 95 PHE A CA 1
ATOM 758 C C . PHE A 1 95 ? -1.115 -15.770 -0.230 1.00 97.50 95 PHE A C 1
ATOM 760 O O . PHE A 1 95 ? -1.247 -15.194 0.848 1.00 97.50 95 PHE A O 1
ATOM 767 N N . PRO A 1 96 ? -0.416 -16.916 -0.305 1.00 95.88 96 PRO A N 1
ATOM 768 C CA . PRO A 1 96 ? 0.071 -17.617 0.889 1.00 95.88 96 PRO A CA 1
ATOM 769 C C . PRO A 1 96 ? 1.230 -16.885 1.580 1.00 95.88 96 PRO A C 1
ATOM 771 O O . PRO A 1 96 ? 1.488 -17.068 2.770 1.00 95.88 96 PRO A O 1
ATOM 774 N N . THR A 1 97 ? 1.959 -16.043 0.843 1.00 96.00 97 THR A N 1
ATOM 775 C CA . THR A 1 97 ? 3.097 -15.289 1.376 1.00 96.00 97 THR A CA 1
ATOM 776 C C . THR A 1 97 ? 3.033 -13.821 0.978 1.00 96.00 97 THR A C 1
ATOM 778 O O . THR A 1 97 ? 2.520 -13.450 -0.084 1.00 96.00 97 THR A O 1
ATOM 781 N N . LEU A 1 98 ? 3.638 -12.971 1.806 1.00 95.62 98 LEU A N 1
ATOM 782 C CA . LEU A 1 98 ? 3.795 -11.558 1.486 1.00 95.62 98 LEU A CA 1
ATOM 783 C C . LEU A 1 98 ? 4.627 -11.366 0.208 1.00 95.62 98 LEU A C 1
ATOM 785 O O . LEU A 1 98 ? 4.323 -10.497 -0.604 1.00 95.62 98 LEU A O 1
ATOM 789 N N . ALA A 1 99 ? 5.636 -12.215 -0.009 1.00 95.19 99 ALA A N 1
ATOM 790 C CA . ALA A 1 99 ? 6.450 -12.196 -1.219 1.00 95.19 99 ALA A CA 1
ATOM 791 C C . ALA A 1 99 ? 5.615 -12.429 -2.487 1.00 95.19 99 ALA A C 1
ATOM 793 O O . ALA A 1 99 ? 5.766 -11.677 -3.447 1.00 95.19 99 ALA A O 1
ATOM 794 N N . THR A 1 100 ? 4.694 -13.400 -2.476 1.00 96.69 100 THR A N 1
ATOM 795 C CA . THR A 1 100 ? 3.805 -13.665 -3.621 1.00 96.69 100 THR A CA 1
ATOM 796 C C . THR A 1 100 ? 2.856 -12.500 -3.910 1.00 96.69 100 THR A C 1
ATOM 798 O O . THR A 1 100 ? 2.667 -12.151 -5.074 1.00 96.69 100 THR A O 1
ATOM 801 N N . LEU A 1 101 ? 2.333 -11.830 -2.873 1.00 97.44 101 LEU A N 1
ATOM 802 C CA . LEU A 1 101 ? 1.506 -10.630 -3.047 1.00 97.44 101 LEU A CA 1
ATOM 803 C C . LEU A 1 101 ? 2.313 -9.489 -3.689 1.00 97.44 101 LEU A C 1
ATOM 805 O O . LEU A 1 101 ? 1.892 -8.911 -4.690 1.00 97.44 101 L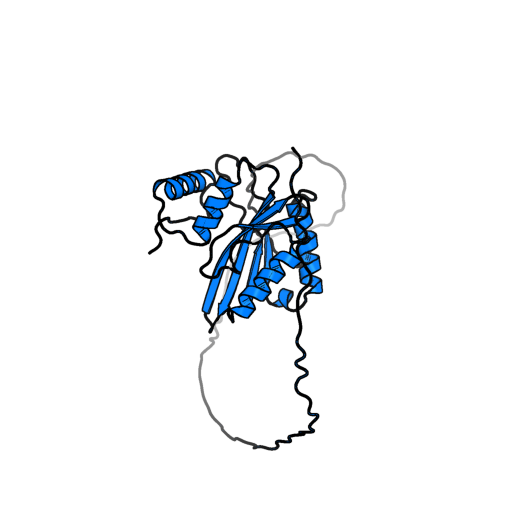EU A O 1
ATOM 809 N N . ILE A 1 102 ? 3.494 -9.175 -3.143 1.00 96.44 102 ILE A N 1
ATOM 810 C CA . ILE A 1 102 ? 4.354 -8.106 -3.678 1.00 96.44 102 ILE A CA 1
ATOM 811 C C . ILE A 1 102 ? 4.826 -8.433 -5.099 1.00 96.44 102 ILE A C 1
ATOM 813 O O . ILE A 1 102 ? 4.898 -7.536 -5.939 1.00 96.44 102 ILE A O 1
ATOM 817 N N . HIS A 1 103 ? 5.102 -9.704 -5.394 1.00 95.38 103 HIS A N 1
ATOM 818 C CA . HIS A 1 103 ? 5.455 -10.139 -6.739 1.00 95.38 103 HIS A CA 1
ATOM 819 C C . HIS A 1 103 ? 4.305 -9.927 -7.734 1.00 95.38 103 HIS A C 1
ATOM 821 O O . HIS A 1 103 ? 4.558 -9.414 -8.820 1.00 95.38 103 HIS A O 1
ATOM 827 N N . SER A 1 104 ? 3.049 -10.197 -7.349 1.00 97.12 104 SER A N 1
ATOM 828 C CA . SER A 1 104 ? 1.878 -9.896 -8.192 1.00 97.12 104 SER A CA 1
ATOM 829 C C . SER A 1 104 ? 1.815 -8.416 -8.591 1.00 97.12 104 SER A C 1
ATOM 831 O O . SER A 1 104 ? 1.591 -8.101 -9.758 1.00 97.12 104 SER A O 1
ATOM 833 N N . TYR A 1 105 ? 2.084 -7.496 -7.656 1.00 97.50 105 TYR A N 1
ATOM 834 C CA . TYR A 1 105 ? 2.187 -6.068 -7.980 1.00 97.50 105 TYR A CA 1
ATOM 835 C C . TYR A 1 105 ? 3.395 -5.746 -8.860 1.00 97.50 105 TYR A C 1
ATOM 837 O O . TYR A 1 105 ? 3.286 -4.917 -9.757 1.00 97.50 105 TYR A O 1
ATOM 845 N N . ALA A 1 106 ? 4.547 -6.378 -8.622 1.00 95.25 106 ALA A N 1
ATOM 846 C CA . ALA A 1 106 ? 5.738 -6.165 -9.442 1.00 95.25 106 ALA A CA 1
ATOM 847 C C . ALA A 1 106 ? 5.501 -6.569 -10.908 1.00 95.25 106 ALA A C 1
ATOM 849 O O . ALA A 1 106 ? 5.889 -5.823 -11.806 1.00 95.25 106 ALA A O 1
ATOM 850 N N . VAL A 1 107 ? 4.817 -7.695 -11.139 1.00 96.12 107 VAL A N 1
ATOM 851 C CA . VAL A 1 107 ? 4.399 -8.147 -12.476 1.00 96.12 107 VAL A CA 1
ATOM 852 C C . VAL A 1 107 ? 3.401 -7.167 -13.093 1.00 96.12 107 VAL A C 1
ATOM 854 O O . VAL A 1 107 ? 3.595 -6.756 -14.233 1.00 96.12 107 VAL A O 1
ATOM 857 N N . ALA A 1 108 ? 2.395 -6.717 -12.335 1.00 97.56 108 ALA A N 1
ATOM 858 C CA . ALA A 1 108 ? 1.433 -5.720 -12.811 1.00 97.56 108 ALA A CA 1
ATOM 859 C C . ALA A 1 108 ? 2.119 -4.403 -13.223 1.00 97.56 108 ALA A C 1
ATOM 861 O O . ALA A 1 108 ? 1.877 -3.887 -14.309 1.00 97.56 108 ALA A O 1
ATOM 862 N N . TYR A 1 109 ? 3.049 -3.875 -12.416 1.00 97.06 109 TYR A N 1
ATOM 863 C CA . TYR A 1 109 ? 3.825 -2.690 -12.802 1.00 97.06 109 T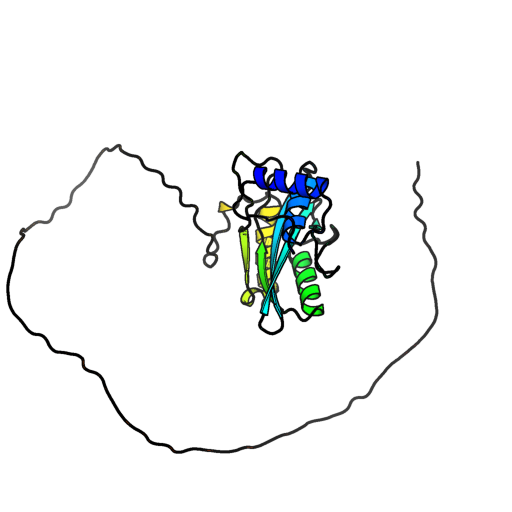YR A CA 1
ATOM 864 C C . TYR A 1 109 ? 4.631 -2.912 -14.082 1.00 97.06 109 TYR A C 1
ATOM 866 O O . TYR A 1 109 ? 4.611 -2.043 -14.953 1.00 97.06 109 TYR A O 1
ATOM 874 N N . ALA A 1 110 ? 5.300 -4.061 -14.209 1.00 95.69 110 ALA A N 1
ATOM 875 C CA . ALA A 1 110 ? 6.053 -4.398 -15.412 1.00 95.69 110 ALA A CA 1
ATOM 876 C C . ALA A 1 110 ? 5.148 -4.464 -16.655 1.00 95.69 110 ALA A C 1
ATOM 878 O O . ALA A 1 110 ? 5.540 -3.959 -17.705 1.00 95.69 110 ALA A O 1
ATOM 879 N N . GLY A 1 111 ? 3.923 -4.986 -16.520 1.00 97.06 111 GLY A N 1
ATOM 880 C CA . GLY A 1 111 ? 2.913 -5.009 -17.585 1.00 97.06 111 GLY A CA 1
ATOM 881 C C . GLY A 1 111 ? 2.467 -3.619 -18.058 1.00 97.06 111 GLY A C 1
ATOM 882 O O . GLY A 1 111 ? 2.099 -3.454 -19.216 1.00 97.06 111 GLY A O 1
ATOM 883 N N . HIS A 1 112 ? 2.577 -2.597 -17.203 1.00 96.56 112 HIS A N 1
ATOM 884 C CA . HIS A 1 112 ? 2.343 -1.190 -17.564 1.00 96.56 112 HIS A CA 1
ATOM 885 C C . HIS A 1 112 ? 3.642 -0.422 -17.851 1.00 96.56 112 HIS A C 1
ATOM 887 O O . HIS A 1 112 ? 3.661 0.802 -17.730 1.00 96.56 112 HIS A O 1
ATOM 893 N N . TYR A 1 113 ? 4.737 -1.116 -18.182 1.00 96.00 113 TYR A N 1
ATOM 894 C CA . TYR A 1 113 ? 6.063 -0.543 -18.468 1.00 96.00 113 TYR A CA 1
ATOM 895 C C . TYR A 1 113 ? 6.698 0.243 -17.309 1.00 96.00 113 TYR A C 1
ATOM 897 O O . TYR A 1 113 ? 7.706 0.930 -17.479 1.00 96.00 113 TYR A O 1
ATOM 905 N N . HIS A 1 114 ? 6.155 0.122 -16.099 1.00 96.50 114 HIS A N 1
ATOM 906 C CA . HIS A 1 114 ? 6.719 0.741 -14.911 1.00 96.50 114 HIS A CA 1
ATOM 907 C C . HIS A 1 114 ? 7.806 -0.149 -14.307 1.00 96.50 114 HIS A C 1
ATOM 909 O O . HIS A 1 114 ? 7.595 -1.323 -13.995 1.00 96.50 114 HIS A O 1
ATOM 915 N N . ARG A 1 115 ? 8.962 0.444 -14.014 1.00 94.12 115 ARG A N 1
ATOM 916 C CA . ARG A 1 115 ? 10.031 -0.214 -13.263 1.00 94.12 115 ARG A CA 1
ATOM 917 C C . ARG A 1 115 ? 9.872 0.059 -11.774 1.00 94.12 115 ARG A C 1
ATOM 919 O O . ARG A 1 115 ? 9.954 1.203 -11.333 1.00 94.12 115 ARG A O 1
ATOM 926 N N . LEU A 1 116 ? 9.686 -0.981 -10.968 1.00 94.50 116 LEU A N 1
ATOM 927 C CA . LEU A 1 116 ? 9.560 -0.826 -9.520 1.00 94.50 116 LEU A CA 1
ATOM 928 C C . LEU A 1 116 ? 10.917 -0.469 -8.881 1.00 94.50 116 LEU A C 1
ATOM 930 O O . LEU A 1 116 ? 11.899 -1.200 -9.008 1.00 94.50 116 LEU A O 1
ATOM 934 N N . VAL A 1 117 ? 10.980 0.669 -8.186 1.00 94.50 117 VAL A N 1
ATOM 935 C CA . VAL A 1 117 ? 12.213 1.198 -7.570 1.00 94.50 117 VAL A CA 1
ATOM 936 C C . VAL A 1 117 ? 12.261 0.905 -6.076 1.00 94.50 117 VAL A C 1
ATOM 938 O O . VAL A 1 117 ? 13.329 0.631 -5.519 1.00 94.50 117 VAL A O 1
ATOM 941 N N . LYS A 1 118 ? 11.120 1.012 -5.393 1.00 94.31 118 LYS A N 1
ATOM 942 C CA . LYS A 1 118 ? 11.058 0.915 -3.935 1.00 94.31 118 LYS A CA 1
ATOM 943 C C . LYS A 1 118 ? 9.690 0.435 -3.482 1.00 94.31 118 LYS A C 1
ATOM 945 O O . LYS A 1 118 ? 8.680 0.935 -3.965 1.00 94.31 118 LYS A O 1
ATOM 950 N N . VAL A 1 119 ? 9.668 -0.449 -2.493 1.00 95.56 119 VAL A N 1
ATOM 951 C CA . VAL A 1 119 ? 8.458 -0.828 -1.760 1.00 95.56 119 VAL A CA 1
ATOM 952 C C . VAL A 1 119 ? 8.679 -0.533 -0.290 1.00 95.56 119 VAL A C 1
ATOM 954 O O . VAL A 1 119 ? 9.714 -0.888 0.271 1.00 95.56 119 VAL A O 1
ATOM 957 N N . LYS A 1 120 ? 7.734 0.165 0.330 1.00 94.50 120 LYS A N 1
ATOM 958 C CA . LYS A 1 120 ? 7.721 0.421 1.769 1.00 94.50 120 LYS A CA 1
ATOM 959 C C . LYS A 1 120 ? 6.521 -0.291 2.360 1.00 94.50 120 LYS A C 1
ATOM 961 O O . LYS A 1 120 ? 5.413 -0.112 1.862 1.00 94.50 120 LYS A O 1
ATOM 966 N N . LEU A 1 121 ? 6.751 -1.058 3.409 1.00 94.81 121 LEU A N 1
ATOM 967 C CA . LEU A 1 121 ? 5.699 -1.703 4.175 1.00 94.81 121 LEU A CA 1
ATOM 968 C C . LEU A 1 121 ? 5.619 -1.011 5.530 1.00 94.81 121 LEU A C 1
ATOM 970 O O . LEU A 1 121 ? 6.646 -0.836 6.192 1.00 94.81 121 LEU A O 1
ATOM 974 N N . GLY A 1 122 ? 4.426 -0.562 5.897 1.00 92.94 122 GLY A N 1
ATOM 975 C CA . GLY A 1 122 ? 4.128 -0.016 7.215 1.00 92.94 122 GLY A CA 1
ATOM 976 C C . GLY A 1 122 ? 3.903 -1.116 8.244 1.00 92.94 122 GLY A C 1
ATOM 977 O O . GLY A 1 122 ? 3.674 -2.267 7.880 1.00 92.94 122 GLY A O 1
ATOM 978 N N . LEU A 1 123 ? 3.958 -0.747 9.522 1.00 91.50 123 LEU A N 1
ATOM 979 C CA . LEU A 1 123 ? 3.677 -1.677 10.617 1.00 91.50 123 LEU A CA 1
ATOM 980 C C . LEU A 1 123 ? 2.187 -2.057 10.651 1.00 91.50 123 LEU A C 1
ATOM 982 O O . LEU A 1 123 ? 1.364 -1.366 10.036 1.00 91.50 123 LEU A O 1
ATOM 986 N N . PRO A 1 124 ? 1.832 -3.133 11.376 1.00 91.56 124 PRO A N 1
ATOM 987 C CA . PRO A 1 124 ? 0.442 -3.446 11.670 1.00 91.56 124 PRO A CA 1
ATOM 988 C C . PRO A 1 124 ? -0.279 -2.254 12.296 1.00 91.56 124 PRO A C 1
ATOM 990 O O . PRO A 1 124 ? 0.219 -1.641 13.237 1.00 91.56 124 PRO A O 1
ATOM 993 N N . ILE A 1 125 ? -1.445 -1.925 11.750 1.00 92.06 125 ILE A N 1
ATOM 994 C CA . ILE A 1 125 ? -2.275 -0.812 12.205 1.00 92.06 125 ILE A CA 1
ATOM 995 C C . ILE A 1 125 ? -3.220 -1.337 13.293 1.00 92.06 125 ILE A C 1
ATOM 997 O O . ILE A 1 125 ? -3.993 -2.268 13.017 1.00 92.06 125 ILE A O 1
ATOM 1001 N N . PRO A 1 126 ? -3.216 -0.751 14.503 1.00 88.38 126 PRO A N 1
ATOM 1002 C CA . PRO A 1 126 ? -4.110 -1.174 15.574 1.00 88.38 126 PRO A CA 1
ATOM 1003 C C . PRO A 1 126 ? -5.580 -0.932 15.201 1.00 88.38 126 PRO A C 1
ATOM 1005 O O . PRO A 1 126 ? -5.923 0.016 14.492 1.00 88.38 126 PRO A O 1
ATOM 1008 N N . HIS A 1 127 ? -6.472 -1.820 15.648 1.00 88.81 127 HIS A N 1
ATOM 1009 C CA . HIS A 1 127 ? -7.924 -1.653 15.459 1.00 88.81 127 HIS A CA 1
ATOM 1010 C C . HIS A 1 127 ? -8.482 -0.537 16.341 1.00 88.81 127 HIS A C 1
ATOM 1012 O O . HIS A 1 127 ? -9.379 0.189 15.929 1.00 88.81 127 HIS A O 1
ATOM 1018 N N . GLN A 1 128 ? -7.911 -0.378 17.531 1.00 85.12 128 GLN A N 1
ATOM 1019 C CA . GLN A 1 128 ? -8.251 0.671 18.480 1.00 85.12 128 GLN A CA 1
ATOM 1020 C C . GLN A 1 128 ? -7.000 1.518 18.699 1.00 85.12 128 GLN A C 1
ATOM 1022 O O . GLN A 1 128 ? -6.159 1.139 19.512 1.00 85.12 128 GLN A O 1
ATOM 1027 N N . PRO A 1 129 ? -6.813 2.592 17.918 1.00 79.38 129 PRO A N 1
ATOM 1028 C CA . PRO A 1 129 ? -5.679 3.473 18.123 1.00 79.38 129 PRO A CA 1
ATOM 1029 C C . PRO A 1 129 ? -5.829 4.269 19.414 1.00 79.38 129 PRO A C 1
ATOM 1031 O O . PRO A 1 129 ? -6.942 4.626 19.809 1.00 79.38 129 PRO A O 1
ATOM 1034 N N . HIS A 1 130 ? -4.701 4.562 20.051 1.00 78.00 130 HIS A N 1
ATOM 1035 C CA . HIS A 1 130 ? -4.680 5.491 21.176 1.00 78.00 130 HIS A CA 1
ATOM 1036 C C . HIS A 1 130 ? -4.832 6.938 20.690 1.00 78.00 130 HIS A C 1
ATOM 1038 O O . HIS A 1 130 ? -4.564 7.260 19.528 1.00 78.00 130 HIS A O 1
ATOM 1044 N N . LEU A 1 131 ? -5.230 7.827 21.603 1.00 73.06 131 LEU A N 1
ATOM 1045 C CA . LEU A 1 131 ? -5.314 9.261 21.331 1.00 73.06 131 LEU A CA 1
ATOM 1046 C C . LEU A 1 131 ? -3.964 9.760 20.789 1.00 73.06 131 LEU A C 1
ATOM 1048 O O . LEU A 1 131 ? -2.916 9.492 21.375 1.00 73.06 131 LEU A O 1
ATOM 1052 N N . PHE A 1 132 ? -4.002 10.482 19.668 1.00 79.06 132 PHE A N 1
ATOM 1053 C CA . PHE A 1 132 ? -2.832 11.041 18.967 1.00 79.06 132 PHE A CA 1
ATOM 1054 C C . PHE A 1 132 ? -1.885 10.038 18.289 1.00 79.06 132 PHE A C 1
ATOM 1056 O O . PHE A 1 132 ? -0.854 10.451 17.749 1.00 79.06 132 PHE A O 1
ATOM 1063 N N . GLU A 1 133 ? -2.223 8.750 18.228 1.00 86.06 133 GLU A N 1
ATOM 1064 C CA . GLU A 1 133 ? -1.430 7.791 17.460 1.00 86.06 133 GLU A CA 1
ATOM 1065 C C . GLU A 1 133 ? -1.504 8.107 15.955 1.00 86.06 133 GLU A C 1
ATOM 1067 O O . GLU A 1 133 ? -2.568 8.409 15.407 1.00 86.06 133 GLU A O 1
ATOM 1072 N N . THR A 1 134 ? -0.361 8.060 15.269 1.00 89.25 134 THR A N 1
ATOM 1073 C CA . THR A 1 134 ? -0.270 8.297 13.820 1.00 89.25 134 THR A CA 1
ATOM 1074 C C . THR A 1 134 ? -0.114 6.979 13.075 1.00 89.25 134 THR A C 1
ATOM 1076 O O . THR A 1 134 ? 0.331 5.977 13.633 1.00 89.25 134 THR A O 1
ATOM 1079 N N . LEU A 1 135 ? -0.452 6.962 11.784 1.00 85.62 135 LEU A N 1
ATOM 1080 C CA . LEU A 1 135 ? -0.272 5.755 10.982 1.00 85.62 135 LEU A CA 1
ATOM 1081 C C . LEU A 1 135 ? 1.215 5.365 10.879 1.00 85.62 135 LEU A C 1
ATOM 1083 O O . LEU A 1 135 ? 2.040 6.175 10.441 1.00 85.62 135 LEU A O 1
ATOM 1087 N N . PRO A 1 136 ? 1.583 4.107 11.182 1.00 86.12 136 PRO A N 1
ATOM 1088 C CA . PRO A 1 136 ? 2.968 3.669 11.108 1.00 86.12 136 PRO A CA 1
ATOM 1089 C C . PRO A 1 136 ? 3.370 3.341 9.661 1.00 86.12 136 PRO A C 1
ATOM 1091 O O . PRO A 1 136 ? 3.502 2.186 9.255 1.00 86.12 136 PRO A O 1
ATOM 1094 N N . TRP A 1 137 ? 3.609 4.375 8.853 1.00 81.25 137 TRP A N 1
ATOM 1095 C CA . TRP A 1 137 ? 3.948 4.257 7.424 1.00 81.25 137 TRP A CA 1
ATOM 1096 C C . TRP A 1 137 ? 5.310 3.607 7.125 1.00 81.25 137 TRP A C 1
ATOM 1098 O O . TRP A 1 137 ? 5.612 3.300 5.969 1.00 81.25 137 TRP A O 1
ATOM 1108 N N . LYS A 1 138 ? 6.190 3.491 8.125 1.00 77.12 138 LYS A N 1
ATOM 1109 C CA . LYS A 1 138 ? 7.591 3.085 7.951 1.00 77.12 138 LYS A CA 1
ATOM 1110 C C . LYS A 1 138 ? 7.912 1.883 8.838 1.00 77.12 138 LYS A C 1
ATOM 1112 O O . LYS A 1 138 ? 8.357 2.056 9.964 1.00 77.12 138 LYS A O 1
ATOM 1117 N N . GLY A 1 139 ? 7.718 0.682 8.307 1.00 82.62 139 GLY A N 1
ATOM 1118 C CA . GLY A 1 139 ? 8.273 -0.552 8.856 1.00 82.62 139 GLY A CA 1
ATOM 1119 C C . GLY A 1 139 ? 9.543 -0.931 8.105 1.00 82.62 139 GLY A C 1
ATOM 1120 O O . GLY A 1 139 ? 10.641 -0.513 8.463 1.00 82.62 139 GLY A O 1
ATOM 1121 N N . ILE A 1 140 ? 9.387 -1.676 7.012 1.00 90.69 140 ILE A N 1
ATOM 1122 C CA . ILE A 1 140 ? 10.502 -2.120 6.172 1.00 90.69 140 ILE A CA 1
ATOM 1123 C C . ILE A 1 140 ? 10.499 -1.442 4.804 1.00 90.69 140 ILE A C 1
ATOM 1125 O O . ILE A 1 140 ? 9.471 -1.016 4.276 1.00 90.69 140 ILE A O 1
ATOM 1129 N N . VAL A 1 141 ? 11.686 -1.332 4.216 1.00 91.19 141 VAL A N 1
ATOM 1130 C CA . VAL A 1 141 ? 11.913 -0.706 2.921 1.00 91.19 141 VAL A CA 1
ATOM 1131 C C . VAL A 1 141 ? 12.729 -1.638 2.034 1.00 91.19 141 VAL A C 1
ATOM 1133 O O . VAL A 1 141 ? 13.913 -1.847 2.270 1.00 91.19 141 VAL A O 1
ATOM 1136 N N . VAL A 1 142 ? 12.115 -2.137 0.969 1.00 90.88 142 VAL A N 1
ATOM 1137 C CA . VAL A 1 142 ? 12.769 -2.937 -0.071 1.00 90.88 142 VAL A CA 1
ATOM 1138 C C . VAL A 1 142 ? 13.138 -2.009 -1.225 1.00 90.88 142 VAL A C 1
ATOM 1140 O O . VAL A 1 142 ? 12.296 -1.275 -1.743 1.00 90.88 142 VAL A O 1
ATOM 1143 N N . THR A 1 143 ? 14.411 -1.992 -1.611 1.00 91.38 143 THR A N 1
ATOM 1144 C CA . THR A 1 143 ? 14.931 -1.137 -2.689 1.00 91.38 143 THR A CA 1
ATOM 1145 C C . THR A 1 143 ? 15.207 -1.940 -3.957 1.00 91.38 143 THR A C 1
ATOM 1147 O O . THR A 1 143 ? 15.322 -3.164 -3.925 1.00 91.38 143 THR A O 1
ATOM 1150 N N . ARG A 1 144 ? 15.367 -1.240 -5.085 1.00 85.12 144 ARG A N 1
ATOM 1151 C CA . ARG A 1 144 ? 15.679 -1.803 -6.409 1.00 85.12 144 ARG A CA 1
ATOM 1152 C C . ARG A 1 144 ? 16.817 -2.822 -6.401 1.00 85.12 144 ARG A C 1
ATOM 1154 O O . ARG A 1 144 ? 16.734 -3.831 -7.088 1.00 85.12 144 ARG A O 1
ATOM 1161 N N . ASN A 1 145 ? 17.872 -2.566 -5.630 1.00 83.38 145 ASN A N 1
ATOM 1162 C CA . ASN A 1 145 ? 19.027 -3.462 -5.568 1.00 83.38 145 ASN A CA 1
ATOM 1163 C C . ASN A 1 145 ? 18.644 -4.823 -4.980 1.00 83.38 145 ASN A C 1
ATOM 1165 O O . ASN A 1 145 ? 19.118 -5.847 -5.461 1.00 83.38 145 ASN A O 1
ATOM 1169 N N . LEU A 1 146 ? 17.747 -4.824 -3.992 1.00 80.50 146 LEU A N 1
ATOM 1170 C CA . LEU A 1 146 ? 17.240 -6.041 -3.377 1.00 80.50 146 LEU A CA 1
ATOM 1171 C C . LEU A 1 146 ? 16.302 -6.781 -4.340 1.00 80.50 146 LEU A C 1
ATOM 1173 O O . LEU A 1 146 ? 16.429 -7.988 -4.479 1.00 80.50 146 LEU A O 1
ATOM 1177 N N . PHE A 1 147 ? 15.463 -6.068 -5.105 1.00 81.50 147 PHE A N 1
ATOM 1178 C CA . PHE A 1 147 ? 14.588 -6.674 -6.125 1.00 81.50 147 PHE A CA 1
ATOM 1179 C C . PHE A 1 147 ? 15.321 -7.490 -7.198 1.00 81.50 147 PHE A C 1
ATOM 1181 O O . PHE A 1 147 ? 14.735 -8.418 -7.744 1.00 81.50 147 PHE A O 1
ATOM 1188 N N . ARG A 1 148 ? 16.603 -7.205 -7.469 1.00 81.81 148 ARG A N 1
ATOM 1189 C CA . ARG A 1 148 ? 17.425 -8.022 -8.383 1.00 81.81 148 ARG A CA 1
ATOM 1190 C C . ARG A 1 148 ? 17.729 -9.422 -7.839 1.00 81.81 148 ARG A C 1
ATOM 1192 O O . ARG A 1 148 ? 18.117 -10.292 -8.609 1.00 81.81 148 ARG A O 1
ATOM 1199 N N . ARG A 1 149 ? 17.578 -9.641 -6.531 1.00 89.00 149 ARG A N 1
ATOM 1200 C CA . ARG A 1 149 ? 17.872 -10.903 -5.842 1.00 89.00 149 ARG A CA 1
ATOM 1201 C C . ARG A 1 149 ? 16.589 -11.463 -5.217 1.00 89.00 149 ARG A C 1
ATOM 1203 O O . ARG A 1 149 ? 16.329 -11.232 -4.033 1.00 89.00 149 ARG A O 1
ATOM 1210 N N . PRO A 1 150 ? 15.775 -12.216 -5.976 1.00 85.44 150 PRO A N 1
ATOM 1211 C CA . PRO A 1 150 ? 14.456 -12.661 -5.517 1.00 85.44 150 PRO A CA 1
ATOM 1212 C C . PRO A 1 150 ? 14.517 -13.527 -4.249 1.00 85.44 150 PRO A C 1
ATOM 1214 O O . PRO A 1 150 ? 13.652 -13.406 -3.383 1.00 85.44 150 PRO A O 1
ATOM 1217 N N . ALA A 1 151 ? 15.573 -14.331 -4.081 1.00 89.12 151 ALA A N 1
ATOM 1218 C CA . ALA A 1 151 ? 15.781 -15.131 -2.875 1.00 89.12 151 ALA A CA 1
ATOM 1219 C C . ALA A 1 151 ? 15.974 -14.272 -1.608 1.00 89.12 151 ALA A C 1
ATOM 1221 O O . ALA A 1 151 ? 15.421 -14.592 -0.556 1.00 89.12 151 ALA A O 1
ATOM 1222 N N . GLU A 1 152 ? 16.716 -13.161 -1.696 1.00 88.44 152 GLU A N 1
ATOM 1223 C CA . GLU A 1 152 ? 16.907 -12.242 -0.566 1.00 88.44 152 GLU A CA 1
ATOM 1224 C C . GLU A 1 152 ? 15.624 -11.467 -0.256 1.00 88.44 152 GLU A C 1
ATOM 1226 O O . GLU A 1 152 ? 15.246 -11.359 0.909 1.00 88.44 152 GLU A O 1
ATOM 1231 N N . VAL A 1 153 ? 14.910 -10.990 -1.285 1.00 89.50 153 VAL A N 1
ATOM 1232 C CA . VAL A 1 153 ? 13.602 -10.328 -1.113 1.00 89.50 153 VAL A CA 1
ATOM 1233 C C . VAL A 1 153 ? 12.637 -11.248 -0.384 1.00 89.50 153 VAL A C 1
ATOM 1235 O O . VAL A 1 153 ? 12.011 -10.823 0.584 1.00 89.50 153 VAL A O 1
ATOM 1238 N N . LYS A 1 154 ? 12.542 -12.510 -0.817 1.00 92.00 154 LYS A N 1
ATOM 1239 C CA . LYS A 1 154 ? 11.674 -13.500 -0.182 1.00 92.00 154 LYS A CA 1
ATOM 1240 C C . LYS A 1 154 ? 12.034 -13.679 1.292 1.00 92.00 154 LYS A C 1
ATOM 1242 O O . LYS A 1 154 ? 11.152 -13.566 2.130 1.00 92.00 154 LYS A O 1
ATOM 1247 N N . ARG A 1 155 ? 13.318 -13.870 1.621 1.00 90.88 155 ARG A N 1
ATOM 1248 C CA . ARG A 1 155 ? 13.781 -14.006 3.018 1.00 90.88 155 ARG A CA 1
ATOM 1249 C C . ARG A 1 155 ? 13.403 -12.795 3.873 1.00 90.88 155 ARG A C 1
ATOM 1251 O O . ARG A 1 155 ? 12.876 -12.957 4.969 1.00 90.88 155 ARG A O 1
ATOM 1258 N N . VAL A 1 156 ? 13.637 -11.591 3.355 1.00 90.56 156 VAL A N 1
ATOM 1259 C CA . VAL A 1 156 ? 13.350 -10.331 4.052 1.00 90.56 156 VAL A CA 1
ATOM 1260 C C . VAL A 1 156 ? 11.844 -10.143 4.274 1.00 90.56 156 VAL A C 1
ATOM 1262 O O . VAL A 1 156 ? 11.417 -9.777 5.370 1.00 90.56 156 VAL A O 1
ATOM 1265 N N . LEU A 1 157 ? 11.025 -10.423 3.258 1.00 92.50 157 LEU A N 1
ATOM 1266 C CA . LEU A 1 157 ? 9.569 -10.335 3.363 1.00 92.50 157 LEU A CA 1
ATOM 1267 C C . LEU A 1 157 ? 8.988 -11.425 4.267 1.00 92.50 157 LEU A C 1
ATOM 1269 O O . LEU A 1 157 ? 8.085 -11.130 5.044 1.00 92.50 157 LEU A O 1
ATOM 1273 N N . ASP A 1 158 ? 9.520 -12.646 4.225 1.00 91.12 158 ASP A N 1
ATOM 1274 C CA . ASP A 1 158 ? 9.107 -13.745 5.103 1.00 91.12 158 ASP A CA 1
ATOM 1275 C C . ASP A 1 158 ? 9.436 -13.428 6.567 1.00 91.12 158 ASP A C 1
ATOM 1277 O O . ASP A 1 158 ? 8.623 -13.683 7.455 1.00 91.12 158 ASP A O 1
ATOM 1281 N N . GLN A 1 159 ? 10.584 -12.807 6.839 1.00 89.25 159 GLN A N 1
ATOM 1282 C CA . GLN A 1 159 ? 10.916 -12.339 8.181 1.00 89.25 159 GLN A CA 1
ATOM 1283 C C . GLN A 1 159 ? 9.958 -11.233 8.644 1.00 89.25 159 GLN A C 1
ATOM 1285 O O . GLN A 1 159 ? 9.428 -11.300 9.753 1.00 89.25 159 GLN A O 1
ATOM 1290 N N . TYR A 1 160 ? 9.682 -10.248 7.786 1.00 90.19 160 TYR A N 1
ATOM 1291 C CA . TYR A 1 160 ? 8.744 -9.171 8.102 1.00 90.19 160 TYR A CA 1
ATOM 1292 C C . TYR A 1 160 ? 7.304 -9.674 8.283 1.00 90.19 160 TYR A C 1
ATOM 1294 O O . TYR A 1 160 ? 6.558 -9.164 9.118 1.00 90.19 160 TYR A O 1
ATOM 1302 N N . SER A 1 161 ? 6.924 -10.731 7.562 1.00 91.94 161 SER A N 1
ATOM 1303 C CA . SER A 1 161 ? 5.609 -11.365 7.673 1.00 91.94 161 SER A CA 1
ATOM 1304 C C . SER A 1 161 ? 5.305 -11.840 9.100 1.00 91.94 161 SER A C 1
ATOM 1306 O O . SER A 1 161 ? 4.159 -11.756 9.535 1.00 91.94 161 SER A O 1
ATOM 1308 N N . ARG A 1 162 ? 6.331 -12.246 9.865 1.00 89.94 162 ARG A N 1
ATOM 1309 C CA . ARG A 1 162 ? 6.203 -12.654 11.276 1.00 89.94 162 ARG A CA 1
ATOM 1310 C C . ARG A 1 162 ? 5.797 -11.490 12.178 1.00 89.94 162 ARG A C 1
ATOM 1312 O O . ARG A 1 162 ? 4.985 -11.679 13.077 1.00 89.94 162 ARG A O 1
ATOM 1319 N N . VAL A 1 163 ? 6.293 -10.284 11.892 1.00 88.50 163 VAL A N 1
ATOM 1320 C CA . VAL A 1 163 ? 5.874 -9.056 12.589 1.00 88.50 163 VAL A CA 1
ATOM 1321 C C . VAL A 1 163 ? 4.413 -8.745 12.279 1.00 88.50 163 VAL A C 1
ATOM 1323 O O . VAL A 1 163 ? 3.641 -8.467 13.189 1.00 88.50 163 VAL A O 1
ATOM 1326 N N . ILE A 1 164 ? 3.993 -8.875 11.013 1.00 88.06 164 ILE A N 1
ATOM 1327 C CA . ILE A 1 164 ? 2.589 -8.652 10.621 1.00 88.06 164 ILE A CA 1
ATOM 1328 C C . ILE A 1 164 ? 1.639 -9.630 11.320 1.00 88.06 164 ILE A C 1
ATOM 1330 O O . ILE A 1 164 ? 0.547 -9.252 11.740 1.00 88.06 164 ILE A O 1
ATOM 1334 N N . ARG A 1 165 ? 2.073 -10.882 11.470 1.00 87.94 165 ARG A N 1
ATOM 1335 C CA . ARG A 1 165 ? 1.327 -11.941 12.161 1.00 87.94 165 ARG A CA 1
ATOM 1336 C C . ARG A 1 165 ? 1.263 -11.752 13.681 1.00 87.94 165 ARG A C 1
ATOM 1338 O O . ARG A 1 165 ? 0.559 -12.514 14.331 1.00 87.94 165 ARG A O 1
ATOM 1345 N N . GLY A 1 166 ? 1.990 -10.783 14.245 1.00 77.19 166 GLY A N 1
ATOM 1346 C CA . GLY A 1 166 ? 2.096 -10.588 15.694 1.00 77.19 166 GLY A CA 1
ATOM 1347 C C . GLY A 1 166 ? 2.963 -11.637 16.396 1.00 77.19 166 GLY A C 1
ATOM 1348 O O . GLY A 1 166 ? 2.855 -11.803 17.602 1.00 77.19 166 GLY A O 1
ATOM 1349 N N . GLN A 1 167 ? 3.810 -12.362 15.656 1.00 66.06 167 GLN A N 1
ATOM 1350 C CA . GLN A 1 167 ? 4.684 -13.403 16.213 1.00 66.06 167 GLN A CA 1
ATOM 1351 C C . GLN A 1 167 ? 5.984 -12.839 16.806 1.00 66.06 167 GLN A C 1
ATOM 1353 O O . GLN A 1 167 ? 6.674 -13.540 17.537 1.00 66.06 167 GLN A O 1
ATOM 1358 N N . ILE A 1 168 ? 6.364 -11.610 16.440 1.00 60.97 168 ILE A N 1
ATOM 1359 C CA . ILE A 1 168 ? 7.597 -10.949 16.884 1.00 60.97 168 ILE A CA 1
ATOM 1360 C C . ILE A 1 168 ? 7.289 -9.462 17.081 1.00 60.97 168 ILE A C 1
ATOM 1362 O O . ILE A 1 168 ? 6.766 -8.822 16.165 1.00 60.97 168 ILE A O 1
ATOM 1366 N N . GLU A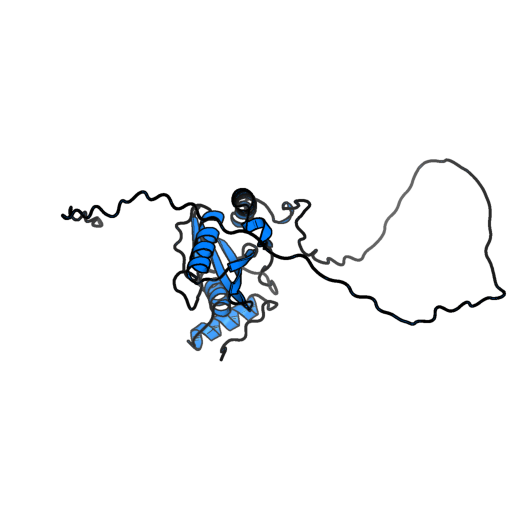 1 169 ? 7.648 -8.898 18.235 1.00 53.56 169 GLU A N 1
ATOM 1367 C CA . GLU A 1 169 ? 7.632 -7.447 18.431 1.00 53.56 169 GLU A CA 1
ATOM 1368 C C . GLU A 1 169 ? 8.707 -6.772 17.568 1.00 53.56 169 GLU A C 1
ATOM 1370 O O . GLU A 1 169 ? 9.840 -7.246 17.445 1.00 53.56 169 GLU A O 1
ATOM 1375 N N . THR A 1 170 ? 8.367 -5.623 16.981 1.00 53.41 170 THR A N 1
ATOM 1376 C CA . THR A 1 170 ? 9.187 -4.827 16.045 1.00 53.41 170 THR A CA 1
ATOM 1377 C C . THR A 1 170 ? 10.635 -4.564 16.479 1.00 53.41 170 THR A C 1
ATOM 1379 O O . THR A 1 170 ? 11.479 -4.257 15.636 1.00 53.41 170 THR A O 1
ATOM 1382 N N . VAL A 1 171 ? 10.933 -4.700 17.771 1.00 46.41 171 VAL A N 1
ATOM 1383 C CA . VAL A 1 171 ? 12.235 -4.447 18.398 1.00 46.41 171 VAL A CA 1
ATOM 1384 C C . VAL A 1 171 ? 13.337 -5.402 17.898 1.00 46.41 171 VAL A C 1
ATOM 1386 O O . VAL A 1 171 ? 14.503 -5.009 17.847 1.00 46.41 171 VAL A O 1
ATOM 1389 N N . TYR A 1 172 ? 12.999 -6.613 17.434 1.00 42.97 172 TYR A N 1
ATOM 1390 C CA . TYR A 1 172 ? 13.994 -7.643 17.078 1.00 42.97 172 TYR A CA 1
ATOM 1391 C C . TYR A 1 172 ? 14.469 -7.651 15.613 1.00 42.97 172 TYR A C 1
ATOM 1393 O O . TYR A 1 172 ? 15.352 -8.431 15.260 1.00 42.97 172 TYR A O 1
ATOM 1401 N N . LEU A 1 173 ? 13.973 -6.767 14.739 1.00 46.00 173 LEU A N 1
ATOM 1402 C CA . LEU A 1 173 ? 14.458 -6.668 13.349 1.00 46.00 173 LEU A CA 1
ATOM 1403 C C . LEU A 1 173 ? 15.760 -5.844 13.212 1.00 46.00 173 LEU A C 1
ATOM 1405 O O . LEU A 1 173 ? 15.919 -5.072 12.265 1.00 46.00 173 LEU A O 1
ATOM 1409 N N . ARG A 1 174 ? 16.723 -6.003 14.132 1.00 37.34 174 ARG A N 1
ATOM 1410 C CA . ARG A 1 174 ? 18.089 -5.467 13.970 1.00 37.34 174 ARG A CA 1
ATOM 1411 C C . ARG A 1 174 ? 18.940 -6.431 13.135 1.00 37.34 174 ARG A C 1
ATOM 1413 O O . ARG A 1 174 ? 19.671 -7.250 13.674 1.00 37.34 174 ARG A O 1
ATOM 1420 N N . TYR A 1 175 ? 18.881 -6.299 11.810 1.00 37.84 175 TYR A N 1
ATOM 1421 C CA . TYR A 1 175 ? 19.961 -6.756 10.923 1.00 37.84 175 TYR A CA 1
ATOM 1422 C C . TYR A 1 175 ? 20.913 -5.582 10.626 1.00 37.84 175 TYR A C 1
ATOM 1424 O O . TYR A 1 175 ? 20.440 -4.456 10.449 1.00 37.84 175 TYR A O 1
ATOM 1432 N N . PRO A 1 176 ? 22.238 -5.808 10.515 1.00 42.44 176 PRO A N 1
ATOM 1433 C CA . PRO A 1 176 ? 23.253 -4.745 10.523 1.00 42.44 176 PRO A CA 1
ATOM 1434 C C . PRO A 1 176 ? 23.222 -3.788 9.315 1.00 42.44 176 PRO A C 1
ATOM 1436 O O . PRO A 1 176 ? 23.892 -2.762 9.341 1.00 42.44 176 PRO A O 1
ATOM 1439 N N . ASN A 1 177 ? 22.409 -4.055 8.287 1.00 36.25 177 ASN A N 1
ATOM 1440 C CA . ASN A 1 177 ? 22.303 -3.216 7.084 1.00 36.25 177 ASN A CA 1
ATOM 1441 C C . ASN A 1 177 ? 20.965 -2.466 6.948 1.00 36.25 177 ASN A C 1
ATOM 1443 O O . ASN A 1 177 ? 20.703 -1.862 5.906 1.00 36.25 177 ASN A O 1
ATOM 1447 N N . PHE A 1 178 ? 20.111 -2.480 7.975 1.00 45.75 178 PHE A N 1
ATOM 1448 C CA . PHE A 1 178 ? 18.813 -1.802 7.951 1.00 45.75 178 PHE A CA 1
ATOM 1449 C C . PHE A 1 178 ? 18.782 -0.636 8.942 1.00 45.75 178 PHE A C 1
ATOM 1451 O O . PHE A 1 178 ? 18.819 -0.826 10.154 1.00 45.75 178 PHE A O 1
ATOM 1458 N N . ARG A 1 179 ? 18.689 0.598 8.429 1.00 36.50 179 ARG A N 1
ATOM 1459 C CA . ARG A 1 179 ? 18.449 1.786 9.261 1.00 36.50 179 ARG A CA 1
ATOM 1460 C C . ARG A 1 179 ? 16.946 2.023 9.407 1.00 36.50 179 ARG A C 1
ATOM 1462 O O . ARG A 1 179 ? 16.299 2.491 8.470 1.00 36.50 179 ARG A O 1
ATOM 1469 N N . LEU A 1 180 ? 16.416 1.725 10.590 1.00 40.47 180 LEU A N 1
ATOM 1470 C CA . LEU A 1 180 ? 15.165 2.301 11.087 1.00 40.47 180 LEU A CA 1
ATOM 1471 C C . LEU A 1 180 ? 15.454 3.711 11.642 1.00 40.47 180 LEU A C 1
ATOM 1473 O O . LEU A 1 180 ? 16.527 3.917 12.214 1.00 40.47 180 LEU A O 1
ATOM 1477 N N . PRO A 1 181 ? 14.550 4.695 11.483 1.00 35.78 181 PRO A N 1
ATOM 1478 C CA . PRO A 1 181 ? 14.659 5.962 12.198 1.00 35.78 181 PRO A CA 1
ATOM 1479 C C . PRO A 1 181 ? 14.518 5.696 13.699 1.00 35.78 181 PRO A C 1
ATOM 1481 O O . PRO A 1 181 ? 13.542 5.080 14.122 1.00 35.78 181 PRO A O 1
ATOM 1484 N N . ALA A 1 182 ? 15.492 6.141 14.490 1.00 38.81 182 ALA A N 1
ATOM 1485 C CA . ALA A 1 182 ? 15.386 6.120 15.941 1.00 38.81 182 ALA A CA 1
ATOM 1486 C C . ALA A 1 182 ? 14.239 7.046 16.373 1.00 38.81 182 ALA A C 1
ATOM 1488 O O . ALA A 1 182 ? 14.191 8.203 15.951 1.00 38.81 182 ALA A O 1
ATOM 1489 N N . LEU A 1 183 ? 13.323 6.542 17.204 1.00 36.53 183 LEU A N 1
ATOM 1490 C CA . LEU A 1 183 ? 12.465 7.412 17.999 1.00 36.53 183 LEU A CA 1
ATOM 1491 C C . LEU A 1 183 ? 13.366 8.148 18.994 1.00 36.53 183 LEU A C 1
ATOM 1493 O O . LEU A 1 183 ? 14.070 7.523 19.785 1.00 36.53 183 LEU A O 1
ATOM 1497 N N . SER A 1 184 ? 13.375 9.475 18.920 1.00 35.75 184 SER A N 1
ATOM 1498 C CA . SER A 1 184 ? 13.993 10.332 19.923 1.00 35.75 184 SER A CA 1
ATOM 1499 C C . SER A 1 184 ? 13.137 10.298 21.187 1.00 35.75 184 SER A C 1
ATOM 1501 O O . SER A 1 184 ? 12.165 11.043 21.296 1.00 35.75 184 SER A O 1
ATOM 1503 N N . SER A 1 185 ? 13.484 9.434 22.135 1.00 34.84 185 SER A N 1
ATOM 1504 C CA . SER A 1 185 ? 13.031 9.570 23.516 1.00 34.84 185 SER A CA 1
ATOM 1505 C C . SER A 1 185 ? 14.035 10.441 24.264 1.00 34.84 185 SER A C 1
ATOM 1507 O O . SER A 1 185 ? 15.117 9.999 24.650 1.00 34.84 185 SER A O 1
ATOM 1509 N N . SER A 1 186 ? 13.673 11.708 24.429 1.00 35.06 186 SER A N 1
ATOM 1510 C CA . SER A 1 186 ? 14.198 12.567 25.479 1.00 35.06 186 SER A CA 1
ATOM 1511 C C . SER A 1 186 ? 13.730 12.031 26.832 1.00 35.06 186 SER A C 1
ATOM 1513 O O . SER A 1 186 ? 12.539 12.088 27.131 1.00 35.06 186 SER A O 1
ATOM 1515 N N . THR A 1 187 ? 14.654 11.552 27.657 1.00 32.03 187 THR A N 1
ATOM 1516 C CA . THR A 1 187 ? 14.421 11.372 29.094 1.00 32.03 187 THR A CA 1
ATOM 1517 C C . THR A 1 187 ? 15.576 11.987 29.865 1.00 32.03 187 THR A C 1
ATOM 1519 O O . THR A 1 187 ? 16.710 11.515 29.831 1.00 32.03 187 THR A O 1
ATOM 1522 N N . SER A 1 188 ? 15.244 13.097 30.511 1.00 32.50 188 SER A N 1
ATOM 1523 C CA . SER A 1 188 ? 15.966 13.789 31.569 1.00 32.50 188 SER A CA 1
ATOM 1524 C C . SER A 1 188 ? 15.749 13.111 32.929 1.00 32.50 188 SER A C 1
ATOM 1526 O O . SER A 1 188 ? 14.642 12.653 33.202 1.00 32.50 188 SER A O 1
ATOM 1528 N N . GLY A 1 189 ? 16.771 13.172 33.793 1.00 27.98 189 GLY A N 1
ATOM 1529 C CA . GLY A 1 189 ? 16.752 12.817 35.225 1.00 27.98 189 GLY A CA 1
ATOM 1530 C C . GLY A 1 189 ? 17.520 11.518 35.509 1.00 27.98 189 GLY A C 1
ATOM 1531 O O . GLY A 1 189 ? 17.278 10.519 34.852 1.00 27.98 189 GLY A O 1
ATOM 1532 N N . GLY A 1 190 ? 18.490 11.413 36.418 1.00 28.48 190 GLY A N 1
ATOM 1533 C CA . GLY A 1 190 ? 18.891 12.269 37.531 1.00 28.48 190 GLY A CA 1
ATOM 1534 C C . GLY A 1 190 ? 19.153 11.384 38.761 1.00 28.48 190 GLY A C 1
ATOM 1535 O O . GLY A 1 190 ? 18.200 10.916 39.362 1.00 28.48 190 GLY A O 1
ATOM 1536 N N . SER A 1 191 ? 20.437 11.203 39.101 1.00 28.70 191 SER A N 1
ATOM 1537 C CA . SER A 1 191 ? 21.008 10.943 40.444 1.00 28.70 191 SER A CA 1
ATOM 1538 C C . SER A 1 191 ? 20.702 9.636 41.203 1.00 28.70 191 SER A C 1
ATOM 1540 O O . SER A 1 191 ? 19.570 9.387 41.596 1.00 28.70 191 SER A O 1
ATOM 1542 N N . SER A 1 192 ? 21.762 8.892 41.566 1.00 29.77 192 SER A N 1
ATOM 1543 C CA . SER A 1 192 ? 22.173 8.565 42.959 1.00 29.77 192 SER A CA 1
ATOM 1544 C C . SER A 1 192 ? 23.417 7.659 42.950 1.00 29.77 192 SER A C 1
ATOM 1546 O O . SER A 1 192 ? 23.482 6.709 42.173 1.00 29.77 192 SER A O 1
ATOM 1548 N N . GLY A 1 193 ? 24.424 7.993 43.765 1.00 27.06 193 GLY A N 1
ATOM 1549 C CA . GLY A 1 193 ? 25.670 7.231 43.928 1.00 27.06 193 GLY A CA 1
ATOM 1550 C C . GLY A 1 193 ? 25.579 6.130 44.991 1.00 27.06 193 GLY A C 1
ATOM 1551 O O . GLY A 1 193 ? 24.634 6.120 45.767 1.00 27.06 193 GLY A O 1
ATOM 1552 N N . ASP A 1 194 ? 26.537 5.197 45.009 1.00 26.03 194 ASP A N 1
ATOM 1553 C CA . ASP A 1 194 ? 27.637 5.181 45.990 1.00 26.03 194 ASP A CA 1
ATOM 1554 C C . ASP A 1 194 ? 28.688 4.078 45.682 1.00 26.03 194 ASP A C 1
ATOM 1556 O O . ASP A 1 194 ? 28.343 2.966 45.293 1.00 26.03 194 ASP A O 1
ATOM 1560 N N . SER A 1 195 ? 29.963 4.472 45.801 1.00 30.50 195 SER A N 1
ATOM 1561 C CA . SER A 1 195 ? 31.213 3.817 46.272 1.00 30.50 195 SER A CA 1
ATOM 1562 C C . SER A 1 195 ? 31.312 2.267 46.388 1.00 30.50 195 SER A C 1
ATOM 1564 O O . SER A 1 195 ? 30.389 1.620 46.852 1.00 30.50 195 SER A O 1
ATOM 1566 N N . LEU A 1 196 ? 32.430 1.561 46.103 1.00 30.23 196 LEU A N 1
ATOM 1567 C CA . LEU A 1 196 ? 33.808 1.737 46.613 1.00 30.23 196 LEU A CA 1
ATOM 1568 C C . LEU A 1 196 ? 34.816 0.734 45.955 1.00 30.23 196 LEU A C 1
ATOM 1570 O O . LEU A 1 196 ? 34.410 -0.338 45.517 1.00 30.23 196 LEU A O 1
ATOM 1574 N N . ALA A 1 197 ? 36.125 1.052 46.067 1.00 28.77 197 ALA A N 1
ATOM 1575 C CA . ALA A 1 197 ? 37.344 0.200 45.996 1.00 28.77 197 ALA A CA 1
ATOM 1576 C C . ALA A 1 197 ? 37.942 -0.117 44.594 1.00 28.77 197 ALA A C 1
ATOM 1578 O O . ALA A 1 197 ? 37.238 -0.559 43.704 1.00 28.77 197 ALA A O 1
ATOM 1579 N N . THR A 1 198 ? 39.245 0.004 44.280 1.00 29.31 198 THR A N 1
ATOM 1580 C CA . THR A 1 198 ? 40.474 0.342 45.028 1.00 29.31 198 THR A CA 1
ATOM 1581 C C . THR A 1 198 ? 41.622 0.659 44.041 1.00 29.31 198 THR A C 1
ATOM 1583 O O . THR A 1 198 ? 41.784 -0.020 43.035 1.00 29.31 198 THR A O 1
ATOM 1586 N N . ARG A 1 199 ? 42.427 1.680 44.390 1.00 28.39 199 ARG A N 1
ATOM 1587 C CA . ARG A 1 199 ? 43.837 2.000 44.038 1.00 28.39 199 ARG A CA 1
ATOM 1588 C C . ARG A 1 199 ? 44.474 1.419 42.756 1.00 28.39 199 ARG A C 1
ATOM 1590 O O . ARG A 1 199 ? 44.779 0.233 42.702 1.00 28.39 199 ARG A O 1
ATOM 1597 N N . ARG A 1 200 ? 45.050 2.321 41.945 1.00 30.11 200 ARG A N 1
ATOM 1598 C CA . ARG A 1 200 ? 46.521 2.462 41.811 1.00 30.11 200 ARG A CA 1
ATOM 1599 C C . ARG A 1 200 ? 46.924 3.811 41.194 1.00 30.11 200 ARG A C 1
ATOM 1601 O O . ARG A 1 200 ? 46.245 4.369 40.346 1.00 30.11 200 ARG A O 1
ATOM 1608 N N . THR A 1 201 ? 48.010 4.323 41.752 1.00 27.25 201 THR A N 1
ATOM 1609 C CA . THR A 1 201 ? 48.662 5.634 41.655 1.00 27.25 201 THR A CA 1
ATOM 1610 C C . THR A 1 201 ? 49.459 5.826 40.362 1.00 27.25 201 THR A C 1
ATOM 1612 O O . THR A 1 201 ? 49.958 4.841 39.833 1.00 27.25 201 THR A O 1
ATOM 1615 N N . LEU A 1 202 ? 49.635 7.090 39.938 1.00 29.75 202 LEU A N 1
ATOM 1616 C CA . LEU A 1 202 ? 50.859 7.735 39.390 1.00 29.75 202 LEU A CA 1
ATOM 1617 C C . LEU A 1 202 ? 50.452 9.125 38.838 1.00 29.75 202 LEU A C 1
ATOM 1619 O O . LEU A 1 202 ? 49.751 9.230 37.842 1.00 29.75 202 LEU A O 1
ATOM 1623 N N . THR A 1 203 ? 50.525 10.177 39.656 1.00 29.70 203 THR A N 1
ATOM 1624 C CA . THR A 1 203 ? 51.597 11.196 39.719 1.00 29.70 203 THR A CA 1
ATOM 1625 C C . THR A 1 203 ? 51.740 12.135 38.509 1.00 29.70 203 THR A C 1
ATOM 1627 O O . THR A 1 203 ? 52.318 11.784 37.491 1.00 29.70 203 THR A O 1
ATOM 1630 N N . HIS A 1 204 ? 51.375 13.390 38.798 1.00 28.53 204 HIS A N 1
ATOM 1631 C CA . HIS A 1 204 ? 52.103 14.641 38.545 1.00 28.53 204 HIS A CA 1
ATOM 1632 C C . HIS A 1 204 ? 51.875 15.506 37.281 1.00 28.53 204 HIS A C 1
ATOM 1634 O O . HIS A 1 204 ? 52.176 15.143 36.156 1.00 28.53 204 HIS A O 1
ATOM 1640 N N . PHE A 1 205 ? 51.530 16.761 37.624 1.00 26.62 205 PHE A N 1
ATOM 1641 C CA . PHE A 1 205 ? 51.907 18.063 37.044 1.00 26.62 205 PHE A CA 1
ATOM 1642 C C . PHE A 1 205 ? 50.983 18.777 36.030 1.00 26.62 205 PHE A C 1
ATOM 1644 O O . PHE A 1 205 ? 51.067 18.597 34.825 1.00 26.62 205 PHE A O 1
ATOM 1651 N N . ARG A 1 206 ? 50.135 19.676 36.584 1.00 26.50 206 ARG A N 1
ATOM 1652 C CA . ARG A 1 206 ? 50.145 21.165 36.439 1.00 26.50 206 ARG A CA 1
ATOM 1653 C C . ARG A 1 206 ? 50.878 21.715 35.190 1.00 26.50 206 ARG A C 1
ATOM 1655 O O . ARG A 1 206 ? 52.003 21.326 34.944 1.00 26.50 206 ARG A O 1
ATOM 1662 N N . LYS A 1 207 ? 50.436 22.761 34.484 1.00 27.53 207 LYS A N 1
ATOM 1663 C CA . LYS A 1 207 ? 49.550 23.889 34.815 1.00 27.53 207 LYS A CA 1
ATOM 1664 C C . LYS A 1 207 ? 49.201 24.631 33.511 1.00 27.53 207 LYS A C 1
ATOM 1666 O O . LYS A 1 207 ? 49.903 24.546 32.514 1.00 27.53 207 LYS A O 1
ATOM 1671 N N . SER A 1 208 ? 48.127 25.392 33.609 1.00 26.05 208 SER A N 1
ATOM 1672 C CA . SER A 1 208 ? 47.569 26.393 32.706 1.00 26.05 208 SER A CA 1
ATOM 1673 C C . SER A 1 208 ? 48.504 27.518 32.216 1.00 26.05 208 SER A C 1
ATOM 1675 O O . SER A 1 208 ? 49.388 27.946 32.955 1.00 26.05 208 SER A O 1
ATOM 1677 N N . ASN A 1 209 ? 48.067 28.110 31.094 1.00 26.08 209 ASN A N 1
ATOM 1678 C CA . ASN A 1 209 ? 48.033 29.538 30.722 1.00 26.08 209 ASN A CA 1
ATOM 1679 C C . ASN A 1 209 ? 48.991 30.098 29.645 1.00 26.08 209 ASN A C 1
ATOM 1681 O O . ASN A 1 209 ? 50.206 30.089 29.768 1.00 26.08 209 ASN A O 1
ATOM 1685 N N . SER A 1 210 ? 48.311 30.732 28.677 1.00 26.00 210 SER A N 1
ATOM 1686 C CA . SER A 1 210 ? 48.494 32.092 28.143 1.00 26.00 210 SER A CA 1
ATOM 1687 C C . SER A 1 210 ? 49.556 32.421 27.080 1.00 26.00 210 SER A C 1
ATOM 1689 O O . SER A 1 210 ? 50.738 32.492 27.371 1.00 26.00 210 SER A O 1
ATOM 1691 N N . VAL A 1 211 ? 49.010 32.826 25.918 1.00 26.14 211 VAL A N 1
ATOM 1692 C CA . VAL A 1 211 ? 49.175 34.132 25.229 1.00 26.14 211 VAL A CA 1
ATOM 1693 C C . VAL A 1 211 ? 50.485 34.426 24.462 1.00 26.14 211 VAL A C 1
ATOM 1695 O O . VAL A 1 211 ? 51.576 34.404 25.012 1.00 26.14 211 VAL A O 1
ATOM 1698 N N . THR A 1 212 ? 50.280 34.866 23.199 1.00 25.88 212 THR A N 1
ATOM 1699 C CA . THR A 1 212 ? 51.170 35.604 22.256 1.00 25.88 212 THR A CA 1
ATOM 1700 C C . THR A 1 212 ? 52.407 34.851 21.729 1.00 25.88 212 THR A C 1
ATOM 1702 O O . THR A 1 212 ? 53.053 34.126 22.457 1.00 25.88 212 THR A O 1
ATOM 1705 N N . THR A 1 213 ? 52.825 34.913 20.457 1.00 27.08 213 THR A N 1
ATOM 1706 C CA . THR A 1 213 ? 52.746 35.972 19.438 1.00 27.08 213 THR A CA 1
ATOM 1707 C C . THR A 1 213 ? 53.125 35.391 18.057 1.00 27.08 213 THR A C 1
ATOM 1709 O O . THR A 1 213 ? 53.725 34.325 17.964 1.00 27.08 213 THR A O 1
ATOM 1712 N N . THR A 1 214 ? 52.862 36.169 17.001 1.00 28.64 214 THR A N 1
ATOM 1713 C CA . THR A 1 214 ? 53.602 36.223 15.718 1.00 28.64 214 THR A CA 1
ATOM 1714 C C . THR A 1 214 ? 53.515 35.059 14.716 1.00 28.64 214 THR A C 1
ATOM 1716 O O . THR A 1 214 ? 54.291 34.117 14.736 1.00 28.64 214 THR A O 1
ATOM 1719 N N . GLY A 1 215 ? 52.673 35.275 13.697 1.00 25.86 215 GLY A N 1
ATOM 1720 C CA . GLY A 1 215 ? 53.157 35.517 12.332 1.00 25.86 215 GLY A CA 1
ATOM 1721 C C . GLY A 1 215 ? 53.624 34.314 11.507 1.00 25.86 215 GLY A C 1
ATOM 1722 O O . GLY A 1 215 ? 54.767 33.898 11.600 1.00 25.86 215 GLY A O 1
ATOM 1723 N N . LYS A 1 216 ? 52.829 33.925 10.508 1.00 32.59 216 LYS A N 1
ATOM 1724 C CA . LYS A 1 216 ? 53.027 34.360 9.111 1.00 32.59 216 LYS A CA 1
ATOM 1725 C C . LYS A 1 216 ? 52.005 33.685 8.197 1.00 32.59 216 LYS A C 1
ATOM 1727 O O . LYS A 1 216 ? 51.808 32.478 8.182 1.00 32.59 216 LYS A O 1
ATOM 1732 N N . ARG A 1 217 ? 51.347 34.553 7.441 1.00 26.86 217 ARG A N 1
ATOM 1733 C CA . ARG A 1 217 ? 50.409 34.309 6.351 1.00 26.86 217 ARG A CA 1
ATOM 1734 C C . ARG A 1 217 ? 51.199 33.784 5.140 1.00 26.86 217 ARG A C 1
ATOM 1736 O O . ARG A 1 217 ? 52.196 34.402 4.783 1.00 26.86 217 ARG A O 1
ATOM 1743 N N . CYS A 1 218 ? 50.736 32.732 4.465 1.00 29.50 218 CYS A N 1
ATOM 1744 C CA . CYS A 1 218 ? 51.028 32.544 3.041 1.00 29.50 218 CYS A CA 1
ATOM 1745 C C . CYS A 1 218 ? 49.783 32.027 2.316 1.00 29.50 218 CYS A C 1
ATOM 1747 O O . CYS A 1 218 ? 49.086 31.127 2.782 1.00 29.50 218 CYS A O 1
ATOM 1749 N N . MET A 1 219 ? 49.465 32.716 1.227 1.00 28.97 219 MET A N 1
ATOM 1750 C CA . MET A 1 219 ? 48.207 32.678 0.500 1.00 28.97 219 MET A CA 1
ATOM 1751 C C . MET A 1 219 ? 48.143 31.496 -0.468 1.00 28.97 219 MET A C 1
ATOM 1753 O O . MET A 1 219 ? 49.123 31.179 -1.132 1.00 28.97 219 MET A O 1
ATOM 1757 N N . ARG A 1 220 ? 46.946 30.926 -0.641 1.00 29.41 220 ARG A N 1
ATOM 1758 C CA . ARG A 1 220 ? 46.568 30.249 -1.887 1.00 29.41 220 ARG A CA 1
ATOM 1759 C C . ARG A 1 220 ? 45.952 31.286 -2.820 1.00 29.41 220 ARG A C 1
ATOM 1761 O O . ARG A 1 220 ? 44.981 31.944 -2.446 1.00 29.41 220 ARG A O 1
ATOM 1768 N N . ARG A 1 221 ? 46.503 31.406 -4.026 1.00 29.50 221 ARG A N 1
ATOM 1769 C CA . ARG A 1 221 ? 45.850 32.039 -5.173 1.00 29.50 221 ARG A CA 1
ATOM 1770 C C . ARG A 1 221 ? 45.834 31.080 -6.362 1.00 29.50 221 ARG A C 1
ATOM 1772 O O . ARG A 1 221 ? 46.675 30.203 -6.502 1.00 29.50 221 ARG A O 1
ATOM 1779 N N . THR A 1 222 ? 44.764 31.277 -7.104 1.00 28.67 222 THR A N 1
ATOM 1780 C CA . THR A 1 222 ? 44.147 30.604 -8.245 1.00 28.67 222 THR A CA 1
ATOM 1781 C C . THR A 1 222 ? 44.816 30.873 -9.598 1.00 28.67 222 THR A C 1
ATOM 1783 O O . THR A 1 222 ? 45.406 31.936 -9.758 1.00 28.67 222 THR A O 1
ATOM 1786 N N . GLY A 1 223 ? 44.523 29.994 -10.575 1.00 25.91 223 GLY A N 1
ATOM 1787 C CA . GLY A 1 223 ? 44.572 30.222 -12.039 1.00 25.91 223 GLY A CA 1
ATOM 1788 C C . GLY A 1 223 ? 45.954 30.038 -12.684 1.00 25.91 223 GLY A C 1
ATOM 1789 O O . GLY A 1 223 ? 46.944 30.359 -12.046 1.00 25.91 223 GLY A O 1
ATOM 1790 N N . SER A 1 224 ? 46.129 29.548 -13.915 1.00 27.61 224 SER A N 1
ATOM 1791 C CA . SER A 1 224 ? 45.237 29.075 -14.993 1.00 27.61 224 SER A CA 1
ATOM 1792 C C . SER A 1 224 ? 46.103 28.455 -16.126 1.00 27.61 224 SER A C 1
ATOM 1794 O O . SER A 1 224 ? 47.316 28.644 -16.124 1.00 27.61 224 SER A O 1
ATOM 1796 N N . ASP A 1 225 ? 45.447 27.778 -17.089 1.00 27.94 225 ASP A N 1
ATOM 1797 C CA . ASP A 1 225 ? 45.879 27.513 -18.491 1.00 27.94 225 ASP A CA 1
ATOM 1798 C C . ASP A 1 225 ? 46.933 26.405 -18.749 1.00 27.94 225 ASP A C 1
ATOM 1800 O O . ASP A 1 225 ? 47.836 26.202 -17.956 1.00 27.94 225 ASP A O 1
ATOM 1804 N N . SER A 1 226 ? 46.953 25.619 -19.840 1.00 29.27 226 SER A N 1
ATOM 1805 C CA . SER A 1 226 ? 46.173 25.519 -21.088 1.00 29.27 226 SER A CA 1
ATOM 1806 C C . SER A 1 226 ? 46.500 24.189 -21.828 1.00 29.27 226 SER A C 1
ATOM 1808 O O . SER A 1 226 ? 47.590 23.649 -21.691 1.00 29.27 226 SER A O 1
ATOM 1810 N N . VAL A 1 227 ? 45.528 23.680 -22.605 1.00 30.72 227 VAL A N 1
ATOM 1811 C CA . VAL A 1 227 ? 45.615 23.058 -23.958 1.00 30.72 227 VAL A CA 1
ATOM 1812 C C . VAL A 1 227 ? 46.744 22.050 -24.297 1.00 30.72 227 VAL A C 1
ATOM 1814 O O . VAL A 1 227 ? 47.884 22.450 -24.480 1.00 30.72 227 VAL A O 1
ATOM 1817 N N . ASN A 1 228 ? 46.386 20.797 -24.656 1.00 27.72 228 ASN A N 1
ATOM 1818 C CA . ASN A 1 228 ? 46.648 20.263 -26.015 1.00 27.72 228 ASN A CA 1
ATOM 1819 C C . ASN A 1 228 ? 45.834 18.997 -26.385 1.00 27.72 228 ASN A C 1
ATOM 1821 O O . ASN A 1 228 ? 45.627 18.097 -25.575 1.00 27.72 228 ASN A O 1
ATOM 1825 N N . ARG A 1 229 ? 45.393 18.948 -27.650 1.00 29.22 229 ARG A N 1
ATOM 1826 C CA . ARG A 1 229 ? 44.642 17.878 -28.340 1.00 29.22 229 ARG A CA 1
ATOM 1827 C C . ARG A 1 229 ? 45.583 16.802 -28.907 1.00 29.22 229 ARG A C 1
ATOM 1829 O O . ARG A 1 229 ? 46.647 17.153 -29.402 1.00 29.22 229 ARG A O 1
ATOM 1836 N N . LYS A 1 230 ? 45.094 15.555 -29.028 1.00 29.08 230 LYS A N 1
ATOM 1837 C CA . LYS A 1 230 ? 45.149 14.703 -30.249 1.00 29.08 230 LYS A CA 1
ATOM 1838 C C . LYS A 1 230 ? 44.284 13.429 -30.075 1.00 29.08 230 LYS A C 1
ATOM 1840 O O . LYS A 1 230 ? 44.423 12.712 -29.094 1.00 29.08 230 LYS A O 1
ATOM 1845 N N . GLN A 1 231 ? 43.361 13.207 -31.018 1.00 28.95 231 GLN A N 1
ATOM 1846 C CA . GLN A 1 231 ? 42.488 12.025 -31.224 1.00 28.95 231 GLN A CA 1
ATOM 1847 C C . GLN A 1 231 ? 43.161 11.026 -32.218 1.00 28.95 231 GLN A C 1
ATOM 1849 O O . GLN A 1 231 ? 44.302 11.293 -32.595 1.00 28.95 231 GLN A O 1
ATOM 1854 N N . PRO A 1 232 ? 42.467 10.062 -32.877 1.00 41.12 232 PRO A N 1
ATOM 1855 C CA . PRO A 1 232 ? 41.546 8.980 -32.456 1.00 41.12 232 PRO A CA 1
ATOM 1856 C C . PRO A 1 232 ? 42.013 7.589 -32.987 1.00 41.12 232 PRO A C 1
ATOM 1858 O O . PRO A 1 232 ? 42.940 7.509 -33.789 1.00 41.12 232 PRO A O 1
ATOM 1861 N N . LYS A 1 233 ? 41.318 6.486 -32.650 1.00 29.28 233 LYS A N 1
ATOM 1862 C CA . LYS A 1 233 ? 41.268 5.276 -33.505 1.00 29.28 233 LYS A CA 1
ATOM 1863 C C . LYS A 1 233 ? 39.855 4.691 -33.581 1.00 29.28 233 LYS A C 1
ATOM 1865 O O . LYS A 1 233 ? 39.080 4.754 -32.633 1.00 29.28 233 LYS A O 1
ATOM 1870 N N . ILE A 1 234 ? 39.567 4.187 -34.774 1.00 28.67 234 ILE A N 1
ATOM 1871 C CA . ILE A 1 234 ? 38.290 3.896 -35.427 1.00 28.67 234 ILE A CA 1
ATOM 1872 C C . ILE A 1 234 ? 38.093 2.367 -35.524 1.00 28.67 234 ILE A C 1
ATOM 1874 O O . ILE A 1 234 ? 39.050 1.654 -35.802 1.00 28.67 234 ILE A O 1
ATOM 1878 N N . LEU A 1 235 ? 36.845 1.927 -35.299 1.00 27.53 235 LEU A N 1
ATOM 1879 C CA . LEU A 1 235 ? 36.037 0.902 -36.001 1.00 27.53 235 LEU A CA 1
ATOM 1880 C C . LEU A 1 235 ? 36.638 -0.457 -36.426 1.00 27.53 235 LEU A C 1
ATOM 1882 O O . LEU A 1 235 ? 37.508 -0.503 -37.286 1.00 27.53 235 LEU A O 1
ATOM 1886 N N . THR A 1 236 ? 36.021 -1.558 -35.967 1.00 27.81 236 THR A N 1
ATOM 1887 C CA . THR A 1 236 ? 35.456 -2.736 -36.706 1.00 27.81 236 THR A CA 1
ATOM 1888 C C . THR A 1 236 ? 35.121 -3.828 -35.658 1.00 27.81 236 THR A C 1
ATOM 1890 O O . THR A 1 236 ? 35.753 -3.854 -34.615 1.00 27.81 236 THR A O 1
ATOM 1893 N N . ARG A 1 237 ? 34.139 -4.736 -35.760 1.00 26.06 237 ARG A N 1
ATOM 1894 C CA . ARG A 1 237 ? 33.426 -5.340 -36.892 1.00 26.06 237 ARG A CA 1
ATOM 1895 C C . ARG A 1 237 ? 32.134 -6.015 -36.382 1.00 26.06 237 ARG A C 1
ATOM 1897 O O . ARG A 1 237 ? 32.113 -6.552 -35.280 1.00 26.06 237 ARG A O 1
ATOM 1904 N N . LEU A 1 238 ? 31.107 -6.005 -37.228 1.00 26.84 238 LEU A N 1
ATOM 1905 C CA . LEU A 1 238 ? 29.923 -6.872 -37.207 1.00 26.84 238 LEU A CA 1
ATOM 1906 C C . LEU A 1 238 ? 30.287 -8.340 -37.498 1.00 26.84 238 LEU A C 1
ATOM 1908 O O . LEU A 1 238 ? 31.172 -8.577 -38.317 1.00 26.84 238 LEU A O 1
ATOM 1912 N N . GLN A 1 239 ? 29.538 -9.270 -36.894 1.00 27.73 239 GLN A N 1
ATOM 1913 C CA . GLN A 1 239 ? 29.150 -10.620 -37.364 1.00 27.73 239 GLN A CA 1
ATOM 1914 C C . GLN A 1 239 ? 28.111 -11.122 -36.331 1.00 27.73 239 GLN A C 1
ATOM 1916 O O . GLN A 1 239 ? 28.449 -11.237 -35.159 1.00 27.73 239 GLN A O 1
ATOM 1921 N N . CYS A 1 240 ? 26.794 -11.155 -36.577 1.00 24.22 240 CYS A N 1
ATOM 1922 C CA . CYS A 1 240 ? 26.028 -11.980 -37.526 1.00 24.22 240 CYS A CA 1
ATOM 1923 C C . CYS A 1 240 ? 26.464 -13.445 -37.492 1.00 24.22 240 CYS A C 1
ATOM 1925 O O . CYS A 1 240 ? 27.440 -13.792 -38.143 1.00 24.22 240 CYS A O 1
ATOM 1927 N N . ASN A 1 241 ? 25.720 -14.258 -36.738 1.00 26.64 241 ASN A N 1
ATOM 1928 C CA . ASN A 1 241 ? 25.535 -15.683 -36.988 1.00 26.64 241 ASN A CA 1
ATOM 1929 C C . ASN A 1 241 ? 24.044 -15.972 -36.797 1.00 26.64 241 ASN A C 1
ATOM 1931 O O . ASN A 1 241 ? 23.584 -16.253 -35.690 1.00 26.64 241 ASN A O 1
ATOM 1935 N N . ASP A 1 242 ? 23.314 -15.836 -37.900 1.00 25.83 242 ASP A N 1
ATOM 1936 C CA . ASP A 1 242 ? 22.085 -16.572 -38.149 1.00 25.83 242 ASP A CA 1
ATOM 1937 C C . ASP A 1 242 ? 22.443 -18.054 -38.289 1.00 25.83 242 ASP A C 1
ATOM 1939 O O . ASP A 1 242 ? 23.358 -18.414 -39.029 1.00 25.83 242 ASP A O 1
ATOM 1943 N N . THR A 1 243 ? 21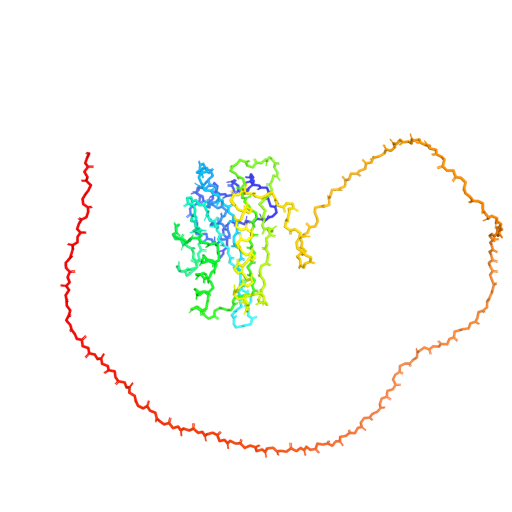.728 -18.917 -37.577 1.00 32.16 243 THR A N 1
ATOM 1944 C CA . THR A 1 243 ? 21.367 -20.237 -38.101 1.00 32.16 243 THR A CA 1
ATOM 1945 C C . THR A 1 243 ? 19.960 -20.539 -37.627 1.00 32.16 243 THR A C 1
ATOM 1947 O O . THR A 1 243 ? 19.662 -20.597 -36.433 1.00 32.16 243 THR A O 1
ATOM 1950 N N . ASP A 1 244 ? 19.104 -20.649 -38.629 1.00 27.41 244 ASP A N 1
ATOM 1951 C CA . ASP A 1 244 ? 17.706 -21.006 -38.580 1.00 27.41 244 ASP A CA 1
ATOM 1952 C C . ASP A 1 244 ? 17.475 -22.345 -37.881 1.00 27.41 244 ASP A C 1
ATOM 1954 O O . ASP A 1 244 ? 18.094 -23.343 -38.233 1.00 27.41 244 ASP A O 1
ATOM 1958 N N . HIS A 1 245 ? 16.480 -22.398 -36.996 1.00 31.62 245 HIS A N 1
ATOM 1959 C CA . HIS A 1 245 ? 15.587 -23.551 -36.942 1.00 31.62 245 HIS A CA 1
ATOM 1960 C C . HIS A 1 245 ? 14.149 -23.083 -36.712 1.00 31.62 245 HIS A C 1
ATOM 1962 O O . HIS A 1 245 ? 13.699 -22.763 -35.615 1.00 31.62 245 HIS A O 1
ATOM 1968 N N . ILE A 1 246 ? 13.474 -23.026 -37.855 1.00 33.41 246 ILE A N 1
ATOM 1969 C CA . ILE A 1 246 ? 12.047 -23.154 -38.125 1.00 33.41 246 ILE A CA 1
ATOM 1970 C C . ILE A 1 246 ? 11.351 -24.054 -37.091 1.00 33.41 246 ILE A C 1
ATOM 1972 O O . ILE A 1 246 ? 11.809 -25.169 -36.864 1.00 33.41 246 ILE A O 1
ATOM 1976 N N . LEU A 1 247 ? 10.229 -23.584 -36.531 1.00 30.81 247 LEU A N 1
ATOM 1977 C CA . LEU A 1 247 ? 8.938 -24.292 -36.455 1.00 30.81 247 LEU A CA 1
ATOM 1978 C C . LEU A 1 247 ? 7.902 -23.398 -35.745 1.00 30.81 247 LEU A C 1
ATOM 1980 O O . LEU A 1 247 ? 7.948 -23.178 -34.537 1.00 30.81 247 LEU A O 1
ATOM 1984 N N . ALA A 1 248 ? 6.954 -22.885 -36.527 1.00 33.06 248 ALA A N 1
ATOM 1985 C CA . ALA A 1 248 ? 5.643 -22.442 -36.057 1.00 33.06 248 ALA A CA 1
ATOM 1986 C C . ALA A 1 248 ? 4.611 -23.565 -36.345 1.00 33.06 248 ALA A C 1
ATOM 1988 O O . ALA A 1 248 ? 4.989 -24.638 -36.809 1.00 33.06 248 ALA A O 1
ATOM 1989 N N . PRO A 1 249 ? 3.311 -23.335 -36.122 1.00 35.97 249 PRO A N 1
ATOM 1990 C CA . PRO A 1 249 ? 2.548 -23.691 -34.932 1.00 35.97 249 PRO A CA 1
ATOM 1991 C C . PRO A 1 249 ? 1.657 -24.928 -35.163 1.00 35.97 249 PRO A C 1
ATOM 1993 O O . PRO A 1 249 ? 1.177 -25.151 -36.270 1.00 35.97 249 PRO A O 1
ATOM 1996 N N . ILE A 1 250 ? 1.346 -25.688 -34.1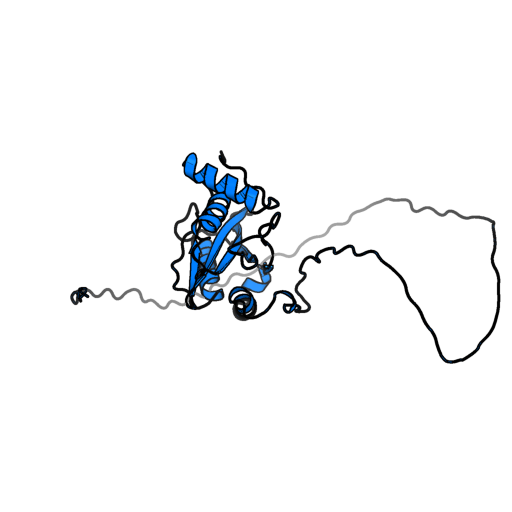09 1.00 33.97 250 ILE A N 1
ATOM 1997 C CA . ILE A 1 250 ? 0.263 -26.682 -34.171 1.00 33.97 250 ILE A CA 1
ATOM 1998 C C . ILE A 1 250 ? -0.974 -26.070 -33.523 1.00 33.97 250 ILE A C 1
ATOM 2000 O O . ILE A 1 250 ? -1.039 -25.847 -32.315 1.00 33.97 250 ILE A O 1
ATOM 2004 N N . CYS A 1 251 ? -1.925 -25.747 -34.390 1.00 28.31 251 CYS A N 1
ATOM 2005 C CA . CYS A 1 251 ? -3.314 -25.490 -34.077 1.00 28.31 251 CYS A CA 1
ATOM 2006 C C . CYS A 1 251 ? -4.023 -26.846 -34.140 1.00 28.31 251 CYS A C 1
ATOM 2008 O O . CYS A 1 251 ? -3.988 -27.482 -35.189 1.00 28.31 251 CYS A O 1
ATOM 2010 N N . GLU A 1 252 ? -4.651 -27.288 -33.053 1.00 30.48 252 GLU A N 1
ATOM 2011 C CA . GLU A 1 252 ? -5.656 -28.346 -33.125 1.00 30.48 252 GLU A CA 1
ATOM 2012 C C . GLU A 1 252 ? -6.796 -28.067 -32.142 1.00 30.48 252 GLU A C 1
ATOM 2014 O O . GLU A 1 252 ? -6.618 -27.585 -31.022 1.00 30.48 252 GLU A O 1
ATOM 2019 N N . THR A 1 253 ? -7.984 -28.278 -32.680 1.00 32.78 253 THR A N 1
ATOM 2020 C CA . THR A 1 253 ? -9.314 -27.859 -32.254 1.00 32.78 253 THR A CA 1
ATOM 2021 C C . THR A 1 253 ? -10.005 -28.953 -31.424 1.00 32.78 253 THR A C 1
ATOM 2023 O O . THR A 1 253 ? -9.569 -30.097 -31.425 1.00 32.78 253 THR A O 1
ATOM 2026 N N . SER A 1 254 ? -11.173 -28.606 -30.855 1.00 31.61 254 SER A N 1
ATOM 2027 C CA . SER A 1 254 ? -12.234 -29.450 -30.239 1.00 31.61 254 SER A CA 1
ATOM 2028 C C . SER A 1 254 ? -12.112 -29.677 -28.715 1.00 31.61 254 SER A C 1
ATOM 2030 O O . SER A 1 254 ? -11.202 -30.340 -28.249 1.00 31.61 254 SER A O 1
ATOM 2032 N N . GLN A 1 255 ? -12.843 -28.957 -27.846 1.00 36.25 255 GLN A N 1
ATOM 2033 C CA . GLN A 1 255 ? -14.289 -28.921 -27.504 1.00 36.25 255 GLN A CA 1
ATOM 2034 C C . GLN A 1 255 ? -14.601 -29.638 -26.156 1.00 36.25 255 GLN A C 1
ATOM 2036 O O . GLN A 1 255 ? -13.766 -30.394 -25.673 1.00 36.25 255 GLN A O 1
ATOM 2041 N N . PRO A 1 256 ? -15.706 -29.280 -25.459 1.00 35.47 256 PRO A N 1
ATOM 2042 C CA . PRO A 1 256 ? -15.705 -29.022 -24.013 1.00 35.47 256 PRO A CA 1
ATOM 2043 C C . PRO A 1 256 ? -16.243 -30.180 -23.156 1.00 35.47 256 PRO A C 1
ATOM 2045 O O . PRO A 1 256 ? -17.097 -30.944 -23.598 1.00 35.47 256 PRO A O 1
ATOM 2048 N N . VAL A 1 257 ? -15.819 -30.245 -21.887 1.00 37.38 257 VAL A N 1
ATOM 2049 C CA . VAL A 1 257 ? -16.423 -31.124 -20.870 1.00 37.38 257 VAL A CA 1
ATOM 2050 C C . VAL A 1 257 ? -17.090 -30.285 -19.780 1.00 37.38 257 VAL A C 1
ATOM 2052 O O . VAL A 1 257 ? -16.594 -29.239 -19.370 1.00 37.38 257 VAL A O 1
ATOM 2055 N N . ALA A 1 258 ? -18.270 -30.761 -19.403 1.00 33.16 258 ALA A N 1
ATOM 2056 C CA . ALA A 1 258 ? -19.370 -30.077 -18.757 1.00 33.16 258 ALA A CA 1
ATOM 2057 C C . ALA A 1 258 ? -19.182 -29.679 -17.281 1.00 33.16 258 ALA A C 1
ATOM 2059 O O . ALA A 1 258 ? -18.441 -30.289 -16.515 1.00 33.16 258 ALA A O 1
ATOM 2060 N N . ASN A 1 259 ? -19.968 -28.656 -16.936 1.00 32.09 259 ASN A N 1
ATOM 2061 C CA . ASN A 1 259 ? -20.537 -28.255 -15.649 1.00 32.09 259 ASN A CA 1
ATOM 2062 C C . ASN A 1 259 ? -20.466 -29.279 -14.501 1.00 32.09 259 ASN A C 1
ATOM 2064 O O . ASN A 1 259 ? -21.029 -30.368 -14.591 1.00 32.09 259 ASN A O 1
ATOM 2068 N N . ALA A 1 260 ? -19.932 -28.836 -13.362 1.00 33.28 260 ALA A N 1
ATOM 2069 C CA . ALA A 1 260 ? -20.281 -29.375 -12.053 1.00 33.28 260 ALA A CA 1
ATOM 2070 C C . ALA A 1 260 ? -20.796 -28.228 -11.172 1.00 33.28 260 ALA A C 1
ATOM 2072 O O . ALA A 1 260 ? -20.036 -27.394 -10.679 1.00 33.28 260 ALA A O 1
ATOM 2073 N N . GLU A 1 261 ? -22.118 -28.182 -11.039 1.00 29.83 261 GLU A N 1
ATOM 2074 C CA . GLU A 1 261 ? -22.848 -27.402 -10.047 1.00 29.83 261 GLU A CA 1
ATOM 2075 C C . GLU A 1 261 ? -22.473 -27.881 -8.637 1.00 29.83 261 GLU A C 1
ATOM 2077 O O . GLU A 1 261 ? -22.525 -29.074 -8.347 1.00 29.83 261 GLU A O 1
ATOM 2082 N N . TYR A 1 262 ? -22.159 -26.954 -7.732 1.00 35.22 262 TYR A N 1
ATOM 2083 C CA . TYR A 1 262 ? -22.259 -27.207 -6.296 1.00 35.22 262 TYR A CA 1
ATOM 2084 C C . TYR A 1 262 ? -23.419 -26.380 -5.753 1.00 35.22 262 TYR A C 1
ATOM 2086 O O . TYR A 1 262 ? -23.298 -25.177 -5.519 1.00 35.22 262 TYR A O 1
ATOM 2094 N N . GLN A 1 263 ? -24.561 -27.049 -5.597 1.00 32.41 263 GLN A N 1
ATOM 2095 C CA . GLN A 1 263 ? -25.708 -26.539 -4.863 1.00 32.41 263 GLN A CA 1
ATOM 2096 C C . GLN A 1 263 ? -25.504 -26.694 -3.353 1.00 32.41 263 GLN A C 1
ATOM 2098 O O . GLN A 1 263 ? -24.999 -27.696 -2.846 1.00 32.41 263 GLN A O 1
ATOM 2103 N N . ILE A 1 264 ? -25.954 -25.651 -2.668 1.00 32.12 264 ILE A N 1
ATOM 2104 C CA . ILE A 1 264 ? -26.118 -25.488 -1.229 1.00 32.12 264 ILE A CA 1
ATOM 2105 C C . ILE A 1 264 ? -27.180 -26.482 -0.734 1.00 32.12 264 ILE A C 1
ATOM 2107 O O . ILE A 1 264 ? -28.237 -26.607 -1.352 1.00 32.12 264 ILE A O 1
ATOM 2111 N N . ARG A 1 265 ? -26.936 -27.149 0.401 1.00 35.34 265 ARG A N 1
ATOM 2112 C CA . ARG A 1 265 ? -28.002 -27.775 1.196 1.00 35.34 265 ARG A CA 1
ATOM 2113 C C . ARG A 1 265 ? -28.245 -26.961 2.465 1.00 35.34 265 ARG A C 1
ATOM 2115 O O . ARG A 1 265 ? -27.294 -26.527 3.110 1.00 35.34 265 ARG A O 1
ATOM 2122 N N . ILE A 1 266 ? -29.539 -26.750 2.687 1.00 43.00 266 ILE A N 1
ATOM 2123 C CA . ILE A 1 266 ? -30.242 -26.014 3.745 1.00 43.00 266 ILE A CA 1
ATOM 2124 C C . ILE A 1 266 ? -29.922 -26.599 5.120 1.00 43.00 266 ILE A C 1
ATOM 2126 O O . ILE A 1 266 ? -29.854 -27.847 5.205 1.00 43.00 266 ILE A O 1
#

Foldseek 3Di:
DADQDDDQQFFLVVLVVSLVVCVVVVDDHAFVNFQSVVLLVCLVVPQWFKKKKKWWWDDPNDIDIGIWIWIDGPQFIWIAGDDPDPQQGTGDRHHNFPLSVVVSNCVVCVVVVIGTAKMAMFAGDHSDDDPSDGGRRHQDMDGPVQVVPSVSVRVVRRVVVCRSVVNDPSVPPDDPPDDDDDDDDDDDDDDDDDDDDDDDDDDDDDDDDDDDDDDDDDDDDDDDDDDDDDDDDDDDDDDDDDDDDDDDDDDDDDDDDDDDDDDDDD

Organism: NCBI:txid100268

Secondary structure (DSSP, 8-state):
--SSPPPTTSBHHHHHHHHHHHHHH-----HHHHHHHHHHHTSS-TT-EEEEEEEEEEETTEEEEEEEEEEEETTEEEEE---SSGGGS-EEEEESSHHHHHHHHHHHHHHTTPEEEEEEEEEEEPSSPPTTPBP---SEEEEHHHHT-HHHHHHHHHHHHHHHTTSS-GGG---TT--PPPP-----------------------------------------------------------------------------------

InterPro domains:
  IPR028131 Tubulinyl-Tyr carboxypeptidase [PF14822] (1-165)
  IPR028131 Tubulinyl-Tyr carboxypeptidase [PTHR15750] (1-217)

Sequence (266 aa):
MQFFPIDRSASLDKLRETAKLIIEASLPIKCLEATVLAIFLTQDQKEFKRFTISFSSEFDGQTFRHVVLGVYANGKYGALGLSRRPDLMYKPLEFPTLATLIHSYAVAYAGHYHRLVKVKLGLPIPHQPHLFETLPWKGIVVTRNLFRRPAEVKRVLDQYSRVIRGQIETVYLRYPNFRLPALSSSTSGGSSGDSLATRRTLTHFRKSNSVTTTGKRCMRRTGSDSVNRKQPKILTRLQCNDTDHILAPICETSQPVANAEYQIRI